Protein AF-A0A843DA47-F1 (afdb_monomer_lite)

pLDDT: mean 80.98, std 22.83, range [22.67, 97.44]

Secondary structure (DSSP, 8-state):
--SSHHHHHHHHHHHHHHHHHHHHHHHH--TTHHHHHHHIIIIIHHHT--S-----PPPPP-HHHHHHHHTHHHHHHHHHHHHHHHHHHT--HHHIIIIIHHHHHHHHHH-HHHHHHHHHHTT--HHHHHHHTTS-TTSHHHHHHHHHHHHHHHHHHHHHHHHHTT---PPPPPPP--------------PPP-PPPPPPTT--

Sequence (204 aa):
EYLDKGDLVRGYEKLSRADIYLGRVNRRQYYGFWSYAGDMMSAGVNTARMSNKYSHDRLHFPSYLSKMSRSKTARTLRKSIDLKLAIYLHTSTKRVDLDILPYVKHLVNNDPEMRMIITKELELEPEELGFLLDKKPDSKDVKAVFSAIEEELSKREIAKRSEVKVAEPVKEPEPVIEMKEEKKEELKKKPVEKKKNQASLFDF

Foldseek 3Di:
DDPDPQLVVQLVVLQVVLVVLVVVCVVVVPCVSVVVSVCSNPVSSVVSDPDPDDDPDDDDDPVVVVVCVVCVLVVVLLQLLLVLVCVVVVHDSVCCSPPPLVVLLVCCQPDLVSVLVSCVSSVDDLCSSCSSNVHDSPDPSSVVSVVVNVVVVVVVVVVVVVVVVVDDDDDDDDDDDDDDDDDDDDDDDDDDDDDDDDDDPPPD

Radius of gyration: 33.3 Å; chains: 1; bounding box: 54×62×99 Å

Structure (mmCIF, N/CA/C/O backbone):
data_AF-A0A843DA47-F1
#
_entry.id   AF-A0A843DA47-F1
#
loop_
_atom_site.group_PDB
_atom_site.id
_atom_site.type_symbol
_atom_site.label_atom_id
_atom_site.label_alt_id
_atom_site.label_comp_id
_atom_site.label_asym_id
_atom_site.label_entity_id
_atom_site.label_seq_id
_atom_site.pdbx_PDB_ins_code
_atom_site.Cartn_x
_atom_site.Cartn_y
_atom_site.Cartn_z
_atom_site.occupancy
_atom_site.B_iso_or_equiv
_atom_site.auth_seq_id
_atom_site.auth_comp_id
_atom_site.auth_asym_id
_atom_site.auth_atom_id
_atom_site.pdbx_PDB_model_num
ATOM 1 N N . GLU A 1 1 ? 11.755 13.516 -21.439 1.00 77.75 1 GLU A N 1
ATOM 2 C CA . GLU A 1 1 ? 11.386 12.142 -21.863 1.00 77.75 1 GLU A CA 1
ATOM 3 C C . GLU A 1 1 ? 11.745 11.930 -23.339 1.00 77.75 1 GLU A C 1
ATOM 5 O O . GLU A 1 1 ? 12.020 12.919 -24.011 1.00 77.75 1 GLU A O 1
ATOM 10 N N . TYR A 1 2 ? 11.803 10.699 -23.862 1.00 86.88 2 TYR A N 1
ATOM 11 C CA . TYR A 1 2 ? 11.971 10.496 -25.310 1.00 86.88 2 TYR A CA 1
ATOM 12 C C . TYR A 1 2 ? 10.657 10.776 -26.042 1.00 86.88 2 TYR A C 1
ATOM 14 O O . TYR A 1 2 ? 9.612 10.266 -25.654 1.00 86.88 2 TYR A O 1
ATOM 22 N N . LEU A 1 3 ? 10.715 11.586 -27.104 1.00 86.94 3 LEU A N 1
ATOM 23 C CA . LEU A 1 3 ? 9.528 11.945 -27.886 1.00 86.94 3 LEU A CA 1
ATOM 24 C C . LEU A 1 3 ? 9.165 10.859 -28.909 1.00 86.94 3 LEU A C 1
ATOM 26 O O . LEU A 1 3 ? 7.998 10.684 -29.254 1.00 86.94 3 LEU A O 1
ATOM 30 N N . ASP A 1 4 ? 10.172 10.143 -29.417 1.00 91.94 4 ASP A N 1
ATOM 31 C CA . ASP A 1 4 ? 9.955 9.024 -30.322 1.00 91.94 4 ASP A CA 1
ATOM 32 C C . ASP A 1 4 ? 9.598 7.747 -29.555 1.00 91.94 4 ASP A C 1
ATOM 34 O O . ASP A 1 4 ? 10.264 7.368 -28.589 1.00 91.94 4 ASP A O 1
ATOM 38 N N . LYS A 1 5 ? 8.555 7.053 -30.020 1.00 91.88 5 LYS A N 1
ATOM 39 C CA . LYS A 1 5 ? 8.068 5.832 -29.369 1.00 91.88 5 LYS A CA 1
ATOM 40 C C . LYS A 1 5 ? 9.095 4.699 -29.442 1.00 91.88 5 LYS A C 1
ATOM 42 O O . LYS A 1 5 ? 9.181 3.912 -28.504 1.00 91.88 5 LYS A O 1
ATOM 47 N N . GLY A 1 6 ? 9.881 4.616 -30.519 1.00 93.50 6 GLY A N 1
ATOM 48 C CA . GLY A 1 6 ? 10.905 3.582 -30.672 1.00 93.50 6 GLY A CA 1
ATOM 49 C C . GLY A 1 6 ? 12.046 3.744 -29.666 1.00 93.50 6 GLY A C 1
ATOM 50 O O . GLY A 1 6 ? 12.454 2.770 -29.033 1.00 93.50 6 GLY A O 1
ATOM 51 N N . ASP A 1 7 ? 12.516 4.980 -29.476 1.00 93.00 7 ASP A N 1
ATOM 52 C CA . ASP A 1 7 ? 13.525 5.320 -28.460 1.00 93.00 7 ASP A CA 1
ATOM 53 C C . ASP A 1 7 ? 13.017 5.030 -27.041 1.00 93.00 7 ASP A C 1
ATOM 55 O O . ASP A 1 7 ? 13.738 4.465 -26.218 1.00 93.00 7 ASP A O 1
ATOM 59 N N . LEU A 1 8 ? 11.752 5.361 -26.773 1.00 92.56 8 LEU A N 1
ATOM 60 C CA . LEU A 1 8 ? 11.101 5.118 -25.489 1.00 92.56 8 LEU A CA 1
ATOM 61 C C . LEU A 1 8 ? 11.038 3.618 -25.154 1.00 92.56 8 LEU A C 1
ATOM 63 O O . LEU A 1 8 ? 11.410 3.224 -24.048 1.00 92.56 8 LEU A O 1
ATOM 67 N N . VAL A 1 9 ? 10.641 2.770 -26.110 1.00 95.75 9 VAL A N 1
ATOM 68 C CA . VAL A 1 9 ? 10.603 1.308 -25.921 1.00 95.75 9 VAL A CA 1
ATOM 69 C C . VAL A 1 9 ? 11.995 0.759 -25.614 1.00 95.75 9 VAL A C 1
ATOM 71 O O . VAL A 1 9 ? 12.158 0.019 -24.645 1.00 95.75 9 VAL A O 1
ATOM 74 N N . ARG A 1 10 ? 13.014 1.162 -26.384 1.00 94.81 10 ARG A N 1
ATOM 75 C CA . ARG A 1 10 ? 14.401 0.741 -26.134 1.00 94.81 10 ARG A CA 1
ATOM 76 C C . ARG A 1 10 ? 14.890 1.192 -24.760 1.00 94.81 10 ARG A C 1
ATOM 78 O O . ARG A 1 10 ? 15.508 0.401 -24.052 1.00 94.81 10 ARG A O 1
ATOM 85 N N . GLY A 1 11 ? 14.593 2.430 -24.363 1.00 94.75 11 GLY A N 1
ATOM 86 C CA . GLY A 1 11 ? 14.964 2.965 -23.052 1.00 94.75 11 GLY A CA 1
ATOM 87 C C . GLY A 1 11 ? 14.352 2.153 -21.910 1.00 94.75 11 GLY A C 1
ATOM 88 O O . GLY A 1 11 ? 15.064 1.742 -20.991 1.00 94.75 11 GLY A O 1
ATOM 89 N N . TYR A 1 12 ? 13.055 1.840 -22.001 1.00 95.31 12 TYR A N 1
ATOM 90 C CA . TYR A 1 12 ? 12.382 0.997 -21.013 1.00 95.31 12 TYR A CA 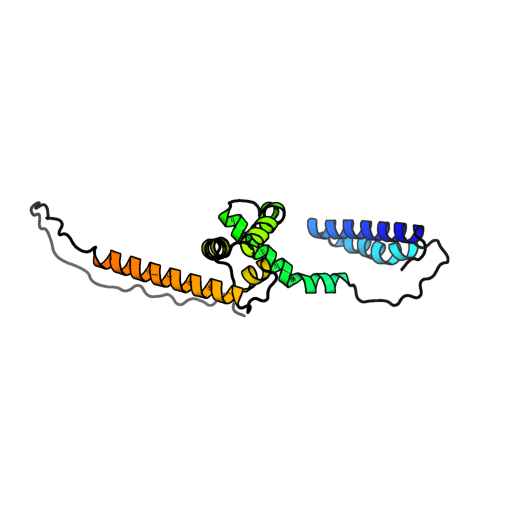1
ATOM 91 C C . TYR A 1 12 ? 12.887 -0.444 -21.003 1.00 95.31 12 TYR A C 1
ATOM 93 O O . TYR A 1 12 ? 12.969 -1.038 -19.931 1.00 95.31 12 TYR A O 1
ATOM 101 N N . GLU A 1 13 ? 13.286 -1.003 -22.145 1.00 96.12 13 GLU A N 1
ATOM 102 C CA . GLU A 1 13 ? 13.897 -2.333 -22.186 1.00 96.12 13 GLU A CA 1
ATOM 103 C C . GLU A 1 13 ? 15.218 -2.366 -21.396 1.00 96.12 13 GLU A C 1
ATOM 105 O O . GLU A 1 13 ? 15.456 -3.291 -20.614 1.00 96.12 13 GLU A O 1
ATOM 110 N N . LYS A 1 14 ? 16.068 -1.338 -21.538 1.00 96.12 14 LYS A N 1
ATOM 111 C CA . LYS A 1 14 ? 17.318 -1.233 -20.762 1.00 96.12 14 LYS A CA 1
ATOM 112 C C . LYS A 1 14 ? 17.047 -1.077 -19.266 1.00 96.12 14 LYS A C 1
ATOM 114 O O . LYS A 1 14 ? 17.664 -1.780 -18.466 1.00 96.12 14 LYS A O 1
ATOM 119 N N . LEU A 1 15 ? 16.083 -0.234 -18.893 1.00 95.44 15 LEU A N 1
ATOM 120 C CA . LEU A 1 15 ? 15.636 -0.080 -17.502 1.00 95.44 15 LEU A CA 1
ATOM 121 C C . LEU A 1 15 ? 15.062 -1.381 -16.923 1.00 95.44 15 LEU A C 1
ATOM 123 O O . LEU A 1 15 ? 15.391 -1.747 -15.798 1.00 95.44 15 LEU A O 1
ATOM 127 N N . SER A 1 16 ? 14.264 -2.119 -17.695 1.00 96.88 16 SER A N 1
ATOM 128 C CA . SER A 1 16 ? 13.711 -3.414 -17.284 1.00 96.88 16 SER A CA 1
ATOM 129 C C . SER A 1 16 ? 14.817 -4.436 -17.000 1.00 96.88 16 SER A C 1
ATOM 131 O O . SER A 1 16 ? 14.775 -5.137 -15.989 1.00 96.88 16 SER A O 1
ATOM 133 N N . ARG A 1 17 ? 15.867 -4.480 -17.833 1.00 96.31 17 ARG A N 1
ATOM 134 C CA . ARG A 1 17 ? 17.041 -5.331 -17.578 1.00 96.31 17 ARG A CA 1
ATOM 135 C C . ARG A 1 17 ? 17.785 -4.925 -16.304 1.00 96.31 17 ARG A C 1
ATOM 137 O O . ARG A 1 17 ? 18.219 -5.807 -15.563 1.00 96.31 17 ARG A O 1
ATOM 144 N N . ALA A 1 18 ? 17.907 -3.626 -16.028 1.00 97.19 18 ALA A N 1
ATOM 145 C CA . ALA A 1 18 ? 18.500 -3.143 -14.782 1.00 97.19 18 ALA A CA 1
ATOM 146 C C . ALA A 1 18 ? 17.711 -3.619 -13.549 1.00 97.19 18 ALA A C 1
ATOM 148 O O . ALA A 1 18 ? 18.314 -4.107 -12.593 1.00 97.19 18 ALA A O 1
ATOM 149 N N . ASP A 1 19 ? 16.377 -3.564 -13.597 1.00 96.56 19 ASP A N 1
ATOM 150 C CA . ASP A 1 19 ? 15.512 -4.044 -12.511 1.00 96.56 19 ASP A CA 1
ATOM 151 C C . ASP A 1 19 ? 15.681 -5.551 -12.255 1.00 96.56 19 ASP A C 1
ATOM 153 O O . ASP A 1 19 ? 15.782 -5.989 -11.110 1.00 96.56 19 ASP A O 1
ATOM 157 N N . ILE A 1 20 ? 15.844 -6.356 -13.312 1.00 96.62 20 ILE A N 1
ATOM 158 C CA . ILE A 1 20 ? 16.157 -7.788 -13.172 1.00 96.62 20 ILE A CA 1
ATOM 159 C C . ILE A 1 20 ? 17.471 -7.993 -12.401 1.00 96.62 20 ILE A C 1
ATOM 161 O O . ILE A 1 20 ? 17.543 -8.880 -11.543 1.00 96.62 20 ILE A O 1
ATOM 165 N N . TYR A 1 21 ? 18.512 -7.200 -12.677 1.00 97.12 21 TYR A N 1
ATOM 166 C CA . TYR A 1 21 ? 19.773 -7.278 -11.933 1.00 97.12 21 TYR A CA 1
ATOM 167 C C . TYR A 1 21 ? 19.597 -6.863 -10.470 1.00 97.12 21 TYR A C 1
ATOM 169 O O . TYR A 1 21 ? 20.043 -7.596 -9.588 1.00 97.12 21 TYR A O 1
ATOM 177 N N . LEU A 1 22 ? 18.882 -5.769 -10.190 1.00 96.81 22 LEU A N 1
ATOM 178 C CA . LEU A 1 22 ? 18.579 -5.337 -8.819 1.00 96.81 22 LEU A CA 1
ATOM 179 C C . LEU A 1 22 ? 17.757 -6.388 -8.053 1.00 96.81 22 LEU A C 1
ATOM 181 O O . LEU A 1 22 ? 18.064 -6.712 -6.905 1.00 96.81 22 LEU A O 1
ATOM 185 N N . GLY A 1 23 ? 16.777 -7.014 -8.705 1.00 96.94 23 GLY A N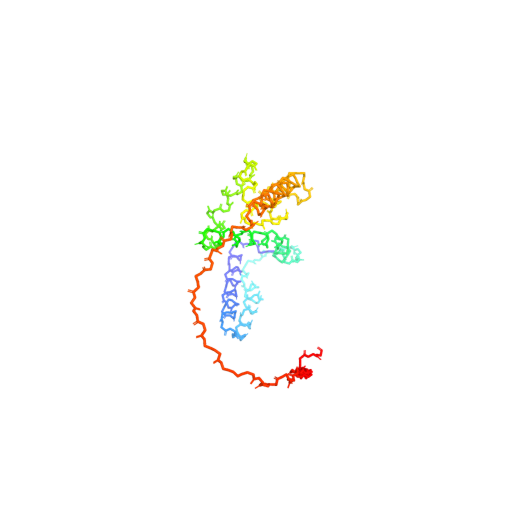 1
ATOM 186 C CA . GLY A 1 23 ? 16.012 -8.123 -8.141 1.00 96.94 23 GLY A CA 1
ATOM 187 C C . GLY A 1 23 ? 16.883 -9.342 -7.818 1.00 96.94 23 GLY A C 1
ATOM 188 O O . GLY A 1 23 ? 16.691 -9.988 -6.784 1.00 96.94 23 GLY A O 1
ATOM 189 N N . ARG A 1 24 ? 17.881 -9.651 -8.659 1.00 96.06 24 ARG A N 1
ATOM 190 C CA . ARG A 1 24 ? 18.868 -10.713 -8.383 1.00 96.06 24 ARG A CA 1
ATOM 191 C C . ARG A 1 24 ? 19.768 -10.363 -7.202 1.00 96.06 24 ARG A C 1
ATOM 193 O O . ARG A 1 24 ? 20.046 -11.261 -6.409 1.00 96.06 24 ARG A O 1
ATOM 200 N N . VAL A 1 25 ? 20.180 -9.101 -7.063 1.00 97.19 25 VAL A N 1
ATOM 201 C CA . VAL A 1 25 ? 20.960 -8.629 -5.905 1.00 97.19 25 VAL A CA 1
ATOM 202 C C . VAL A 1 25 ? 20.166 -8.849 -4.628 1.00 97.19 25 VAL A C 1
ATOM 204 O O . VAL A 1 25 ? 20.666 -9.501 -3.723 1.00 97.19 25 VAL A O 1
ATOM 207 N N . ASN A 1 26 ? 18.903 -8.423 -4.581 1.00 95.06 26 ASN A N 1
ATOM 208 C CA . ASN A 1 26 ? 18.079 -8.588 -3.381 1.00 95.06 26 ASN A CA 1
ATOM 209 C C . ASN A 1 26 ? 17.891 -10.063 -2.989 1.00 95.06 26 ASN A C 1
ATOM 211 O O . ASN A 1 26 ? 17.887 -10.392 -1.805 1.00 95.06 26 ASN A O 1
ATOM 215 N N . ARG A 1 27 ? 17.765 -10.969 -3.968 1.00 96.06 27 ARG A N 1
ATOM 216 C CA . ARG A 1 27 ? 17.595 -12.410 -3.706 1.00 96.06 27 ARG A CA 1
ATOM 217 C C . ARG A 1 27 ? 18.888 -13.119 -3.303 1.00 96.06 27 ARG A C 1
ATOM 219 O O . ARG A 1 27 ? 18.839 -14.013 -2.470 1.00 96.06 27 ARG A O 1
ATOM 226 N N . ARG A 1 28 ? 20.019 -12.785 -3.936 1.00 95.44 28 ARG A N 1
ATOM 227 C CA . ARG A 1 28 ? 21.300 -13.507 -3.777 1.00 95.44 28 ARG A CA 1
ATOM 228 C C . ARG A 1 28 ? 22.318 -12.782 -2.902 1.00 95.44 28 ARG A C 1
ATOM 230 O O . ARG A 1 28 ? 23.358 -13.356 -2.614 1.00 95.44 28 ARG A O 1
ATOM 237 N N . GLN A 1 29 ? 22.058 -11.525 -2.551 1.00 95.31 29 GLN A N 1
ATOM 238 C CA . GLN A 1 29 ? 22.975 -10.637 -1.828 1.00 95.31 29 GLN A CA 1
ATOM 239 C C . GLN A 1 29 ? 24.342 -10.464 -2.521 1.00 95.31 29 GLN A C 1
ATOM 241 O O . GLN A 1 29 ? 25.335 -10.108 -1.896 1.00 95.31 29 GLN A O 1
ATOM 246 N N . TYR A 1 30 ? 24.406 -10.698 -3.836 1.00 96.25 30 TYR A N 1
ATOM 247 C CA . TYR A 1 30 ? 25.613 -10.484 -4.631 1.00 96.25 30 TYR A CA 1
ATOM 248 C C . TYR A 1 30 ? 25.598 -9.081 -5.240 1.00 96.25 30 TYR A C 1
ATOM 250 O O . TYR A 1 30 ? 24.993 -8.845 -6.288 1.00 96.25 30 TYR A O 1
ATOM 258 N N . TYR A 1 31 ? 26.278 -8.150 -4.574 1.00 95.88 31 TYR A N 1
ATOM 259 C CA . TYR A 1 31 ? 26.309 -6.731 -4.937 1.00 95.88 31 TYR A CA 1
ATOM 260 C C . TYR A 1 31 ? 27.143 -6.419 -6.189 1.00 95.88 31 TYR A C 1
ATOM 262 O O . TYR A 1 31 ? 27.032 -5.326 -6.732 1.00 95.88 31 TYR A O 1
ATOM 270 N N . GLY A 1 32 ? 27.903 -7.383 -6.726 1.00 96.12 32 GLY A N 1
ATOM 271 C CA . GLY A 1 32 ? 28.622 -7.213 -7.995 1.00 96.12 32 GLY A CA 1
ATOM 272 C C . GLY A 1 32 ? 27.699 -6.925 -9.186 1.00 96.12 32 GLY A C 1
ATOM 273 O O . GLY A 1 32 ? 28.115 -6.294 -10.148 1.00 96.12 32 GLY A O 1
ATOM 274 N N . PHE A 1 33 ? 26.417 -7.301 -9.112 1.00 96.25 33 PHE A N 1
ATOM 275 C CA . PHE A 1 33 ? 25.435 -6.942 -10.141 1.00 96.25 33 PHE A CA 1
ATOM 276 C C . PHE A 1 33 ? 25.043 -5.454 -10.151 1.00 96.25 33 PHE A C 1
ATOM 278 O O . PHE A 1 33 ? 24.387 -5.018 -11.098 1.00 96.25 33 PHE A O 1
ATOM 285 N N . TRP A 1 34 ? 25.443 -4.659 -9.150 1.00 96.31 34 TRP A N 1
ATOM 286 C CA . TRP A 1 34 ? 25.196 -3.214 -9.148 1.00 96.31 34 TRP A CA 1
ATOM 287 C C . TRP A 1 34 ? 25.928 -2.478 -10.262 1.00 96.31 34 TRP A C 1
ATOM 289 O O . TRP A 1 34 ? 25.356 -1.530 -10.791 1.00 96.31 34 TRP A O 1
ATOM 299 N N . SER A 1 35 ? 27.127 -2.918 -10.662 1.00 96.12 35 SER A N 1
ATOM 300 C CA . SER A 1 35 ? 27.836 -2.307 -11.795 1.00 96.12 35 SER A CA 1
ATOM 301 C C . SER A 1 35 ? 27.008 -2.432 -13.075 1.00 96.12 35 SER A C 1
ATOM 303 O O . SER A 1 35 ? 26.642 -1.430 -13.678 1.00 96.12 35 SER A O 1
ATOM 305 N N . TYR A 1 36 ? 26.570 -3.649 -13.401 1.00 95.50 36 TYR A N 1
ATOM 306 C CA . TYR A 1 36 ? 25.721 -3.922 -14.564 1.00 95.50 36 TYR A CA 1
ATOM 307 C C . TYR A 1 36 ? 24.382 -3.175 -14.516 1.00 95.50 36 TYR A C 1
ATOM 309 O O . TYR A 1 36 ? 23.901 -2.688 -15.540 1.00 95.50 36 TYR A O 1
ATOM 317 N N . ALA A 1 37 ? 23.758 -3.084 -13.337 1.00 96.88 37 ALA A N 1
ATOM 318 C CA . ALA A 1 37 ? 22.519 -2.332 -13.170 1.00 96.88 37 ALA A CA 1
ATOM 319 C C . ALA A 1 37 ? 22.747 -0.825 -13.383 1.00 96.88 37 ALA A C 1
ATOM 321 O O . ALA A 1 37 ? 21.978 -0.189 -14.103 1.00 96.88 37 ALA A O 1
ATOM 322 N N . GLY A 1 38 ? 23.814 -0.268 -12.803 1.00 96.31 38 GLY A N 1
ATOM 323 C CA . GLY A 1 38 ? 24.218 1.130 -12.961 1.00 96.31 38 GLY A CA 1
ATOM 324 C C . GLY A 1 38 ? 24.508 1.500 -14.414 1.00 96.31 38 GLY A C 1
ATOM 325 O O . GLY A 1 38 ? 23.993 2.512 -14.902 1.00 96.31 38 GLY A O 1
ATOM 326 N N . ASP A 1 39 ? 25.242 0.642 -15.125 1.00 96.06 39 ASP A N 1
ATOM 327 C CA . ASP A 1 39 ? 25.561 0.810 -16.545 1.00 96.06 39 ASP A CA 1
ATOM 328 C C . ASP A 1 39 ? 24.291 0.842 -17.400 1.00 96.06 39 ASP A C 1
ATOM 330 O O . ASP A 1 39 ? 24.124 1.720 -18.251 1.00 96.06 39 ASP A O 1
ATOM 334 N N . MET A 1 40 ? 23.350 -0.072 -17.144 1.00 96.00 40 MET A N 1
ATOM 335 C CA . MET A 1 40 ? 22.076 -0.130 -17.868 1.00 96.00 40 MET A CA 1
ATOM 336 C C . MET A 1 40 ? 21.168 1.069 -17.560 1.00 96.00 40 MET A C 1
ATOM 338 O O . MET A 1 40 ? 20.529 1.588 -18.475 1.00 96.00 40 MET A O 1
ATOM 342 N N . MET A 1 41 ? 21.128 1.537 -16.307 1.00 94.81 41 MET A N 1
ATOM 343 C CA . MET A 1 41 ? 20.348 2.719 -15.907 1.00 94.81 41 MET A CA 1
ATOM 344 C C . MET A 1 41 ? 20.906 4.020 -16.493 1.00 94.81 41 MET A C 1
ATOM 346 O O . MET A 1 41 ? 20.131 4.912 -16.830 1.00 94.81 41 MET A O 1
ATOM 350 N N . SER A 1 42 ? 22.230 4.125 -16.630 1.00 93.62 42 SER A N 1
ATOM 351 C CA . SER A 1 42 ? 22.899 5.362 -17.047 1.00 93.62 42 SER A CA 1
ATOM 352 C C . SER A 1 42 ? 23.204 5.354 -18.547 1.00 93.62 42 SER A C 1
ATOM 354 O O . SER A 1 42 ? 22.547 6.033 -19.338 1.00 93.62 42 SER A O 1
ATOM 356 N N . ALA A 1 43 ? 24.183 4.551 -18.970 1.00 93.81 43 ALA A N 1
ATOM 357 C CA . ALA A 1 43 ? 24.609 4.473 -20.364 1.00 93.81 43 ALA A CA 1
ATOM 358 C C . ALA A 1 43 ? 23.579 3.738 -21.236 1.00 93.81 43 ALA A C 1
ATOM 360 O O . ALA A 1 43 ? 23.348 4.120 -22.384 1.00 93.81 43 ALA A O 1
ATOM 361 N N . GLY A 1 44 ? 22.915 2.715 -20.692 1.00 93.38 44 GLY A N 1
ATOM 362 C CA . GLY A 1 44 ? 21.897 1.949 -21.411 1.00 93.38 44 GLY A CA 1
ATOM 363 C C . GLY A 1 44 ? 20.723 2.814 -21.869 1.00 93.38 44 GLY A C 1
ATOM 364 O O . GLY A 1 44 ? 20.355 2.772 -23.040 1.00 93.38 44 GLY A O 1
ATOM 365 N N . VAL A 1 45 ? 20.173 3.652 -20.987 1.00 92.44 45 VAL A N 1
ATOM 366 C CA . VAL A 1 45 ? 19.080 4.563 -21.360 1.00 92.44 45 VAL A CA 1
ATOM 367 C C . VAL A 1 45 ? 19.565 5.599 -22.371 1.00 92.44 45 VAL A C 1
ATOM 369 O O . VAL A 1 45 ? 18.930 5.769 -23.404 1.00 92.44 45 VAL A O 1
ATOM 372 N N . ASN A 1 46 ? 20.731 6.213 -22.148 1.00 91.25 46 ASN A N 1
ATOM 373 C CA . ASN A 1 46 ? 21.269 7.230 -23.057 1.00 91.25 46 ASN A CA 1
ATOM 374 C C . ASN A 1 46 ? 21.514 6.704 -24.481 1.00 91.25 46 ASN A C 1
ATOM 376 O O . ASN A 1 46 ? 21.236 7.406 -25.453 1.00 91.25 46 ASN A O 1
ATOM 380 N N . THR A 1 47 ? 21.997 5.465 -24.608 1.00 92.75 47 THR A N 1
ATOM 381 C CA . THR A 1 47 ? 22.259 4.811 -25.904 1.00 92.75 47 THR A CA 1
ATOM 382 C C . THR A 1 47 ? 20.996 4.322 -26.614 1.00 92.75 47 THR A C 1
ATOM 384 O O . THR A 1 47 ? 21.052 3.999 -27.797 1.00 92.75 47 THR A O 1
ATOM 387 N N . ALA A 1 48 ? 19.842 4.289 -25.940 1.00 91.44 48 ALA A N 1
ATOM 388 C CA . ALA A 1 48 ? 18.576 3.896 -26.556 1.00 91.44 48 ALA A CA 1
ATOM 389 C C . ALA A 1 48 ? 18.070 4.906 -27.600 1.00 91.44 48 ALA A C 1
ATOM 391 O O . ALA A 1 48 ? 17.246 4.548 -28.450 1.00 91.44 48 ALA A O 1
ATOM 392 N N . ARG A 1 49 ? 18.565 6.149 -27.537 1.00 88.44 49 ARG A N 1
ATOM 393 C CA . ARG A 1 49 ? 18.207 7.223 -28.460 1.00 88.44 49 ARG A CA 1
ATOM 394 C C . ARG A 1 49 ? 18.854 7.010 -29.826 1.00 88.44 49 ARG A C 1
ATOM 396 O O . ARG A 1 49 ? 20.070 7.092 -29.964 1.00 88.44 49 ARG A O 1
ATOM 403 N N . MET A 1 50 ? 18.019 6.833 -30.839 1.00 89.19 50 MET A N 1
ATOM 404 C CA . MET A 1 50 ? 18.403 6.785 -32.250 1.00 89.19 50 MET A CA 1
ATOM 405 C C . MET A 1 50 ? 17.826 7.969 -33.034 1.00 89.19 50 MET A C 1
ATOM 407 O O . MET A 1 50 ? 18.327 8.285 -34.110 1.00 89.19 50 MET A O 1
ATOM 411 N N . SER A 1 51 ? 16.786 8.639 -32.521 1.00 87.31 51 SER A N 1
ATOM 412 C CA . SER A 1 51 ? 16.195 9.807 -33.178 1.00 87.31 51 SER A CA 1
ATOM 413 C C . SER A 1 51 ? 16.873 11.126 -32.779 1.00 87.31 51 SER A C 1
ATOM 415 O O . SER A 1 51 ? 17.380 11.287 -31.668 1.00 87.31 51 SER A O 1
ATOM 417 N N . ASN A 1 52 ? 16.813 12.119 -33.672 1.00 84.19 52 ASN A N 1
ATOM 418 C CA . ASN A 1 52 ? 17.295 13.487 -33.424 1.00 84.19 52 ASN A CA 1
ATOM 419 C C . ASN A 1 52 ? 16.271 14.376 -32.686 1.00 84.19 52 ASN A C 1
ATOM 421 O O . ASN A 1 52 ? 16.409 15.598 -32.676 1.00 84.19 52 ASN A O 1
ATOM 425 N N . LYS A 1 53 ? 15.211 13.801 -32.101 1.00 83.50 53 LYS A N 1
ATOM 426 C CA . LYS A 1 53 ? 14.165 14.568 -31.408 1.00 83.50 53 LYS A CA 1
ATOM 427 C C . LYS A 1 53 ? 14.549 14.783 -29.944 1.00 83.50 53 LYS A C 1
ATOM 429 O O . LYS A 1 53 ? 14.808 13.825 -29.218 1.00 83.50 53 LYS A O 1
ATOM 434 N N . TYR A 1 54 ? 14.522 16.037 -29.497 1.00 79.44 54 TYR A N 1
ATOM 435 C CA . TYR A 1 54 ? 14.873 16.422 -28.129 1.00 79.44 54 TYR A CA 1
ATOM 436 C C . TYR A 1 54 ? 13.651 16.939 -27.370 1.00 79.44 54 TYR A C 1
ATOM 438 O O . TYR A 1 54 ? 12.941 17.829 -27.835 1.00 79.44 54 TYR A O 1
ATOM 446 N N . SER A 1 55 ? 13.429 16.392 -26.177 1.00 80.75 55 SER A N 1
ATOM 447 C CA . SER A 1 55 ? 12.481 16.941 -25.208 1.00 80.75 55 SER A CA 1
ATOM 448 C C . SER A 1 55 ? 13.227 17.892 -24.282 1.00 80.75 55 SER A C 1
ATOM 450 O O . SER A 1 55 ? 14.208 17.495 -23.659 1.00 80.75 55 SER A O 1
ATOM 452 N N . HIS A 1 56 ? 12.724 19.114 -24.139 1.00 82.44 56 HIS A N 1
ATOM 453 C CA . HIS A 1 56 ? 13.288 20.146 -23.258 1.00 82.44 56 HIS A CA 1
ATOM 454 C C . HIS A 1 56 ? 12.633 20.129 -21.871 1.00 82.44 56 HIS A C 1
ATOM 456 O O . HIS A 1 56 ? 12.413 21.172 -21.260 1.00 82.44 56 HIS A O 1
ATOM 462 N N . ASP A 1 57 ? 12.253 18.940 -21.404 1.00 85.94 57 ASP A N 1
ATOM 463 C CA . ASP A 1 57 ? 11.565 18.821 -20.125 1.00 85.94 57 ASP A CA 1
ATOM 464 C C . ASP A 1 57 ? 12.560 18.928 -18.967 1.00 85.94 57 ASP A C 1
ATOM 466 O O . ASP A 1 57 ? 13.726 18.539 -19.089 1.00 85.94 57 ASP A O 1
ATOM 470 N N . ARG A 1 58 ? 12.108 19.479 -17.842 1.00 88.25 58 ARG A N 1
ATOM 471 C CA . ARG A 1 58 ? 12.958 19.679 -16.668 1.00 88.25 58 ARG A CA 1
ATOM 472 C C . ARG A 1 58 ? 13.134 18.366 -15.911 1.00 88.25 58 ARG A C 1
ATOM 474 O O . ARG A 1 58 ? 12.256 17.509 -15.884 1.00 88.25 58 ARG A O 1
ATOM 481 N N . LEU A 1 59 ? 14.281 18.216 -15.250 1.00 88.69 59 LEU A N 1
ATOM 482 C CA . LEU A 1 59 ? 14.493 17.095 -14.341 1.00 88.69 59 LEU A CA 1
ATOM 483 C C . LEU A 1 59 ? 13.618 17.282 -13.098 1.00 88.69 59 LEU A C 1
ATOM 485 O O . LEU A 1 59 ? 13.772 18.247 -12.349 1.00 88.69 59 LEU A O 1
ATOM 489 N N . HIS A 1 60 ? 12.700 16.344 -12.890 1.00 90.12 60 HIS A N 1
ATOM 490 C CA . HIS A 1 60 ? 11.835 16.294 -11.720 1.00 90.12 60 HIS A CA 1
ATOM 491 C C . HIS A 1 60 ? 12.335 15.259 -10.717 1.00 90.12 60 HIS A C 1
ATOM 493 O O . HIS A 1 60 ? 12.892 14.223 -11.084 1.00 90.12 60 HIS A O 1
ATOM 499 N N . PHE A 1 61 ? 12.082 15.514 -9.433 1.00 91.69 61 PHE A N 1
ATOM 500 C CA . PHE 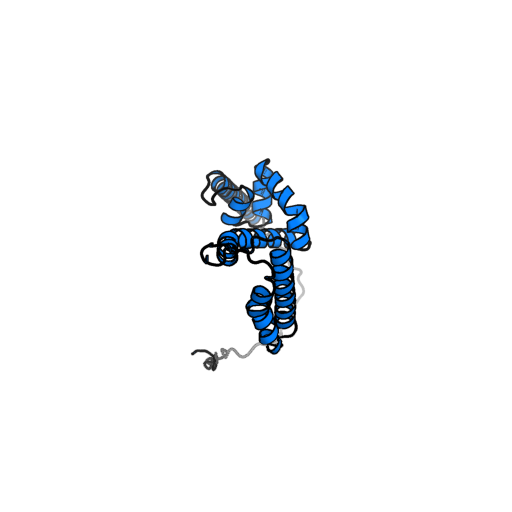A 1 61 ? 12.296 14.506 -8.402 1.00 91.69 61 PHE A CA 1
ATOM 501 C C . PHE A 1 61 ? 11.445 13.253 -8.702 1.00 91.69 61 PHE A C 1
ATOM 503 O O . PHE A 1 61 ? 10.286 13.395 -9.112 1.00 91.69 61 PHE A O 1
ATOM 510 N N . PRO A 1 62 ? 11.961 12.028 -8.486 1.00 91.69 62 PRO A N 1
ATOM 511 C CA . PRO A 1 62 ? 11.223 10.807 -8.781 1.00 91.69 62 PRO A CA 1
ATOM 512 C C . PRO A 1 62 ? 9.865 10.752 -8.071 1.00 91.69 62 PRO A C 1
ATOM 514 O O . PRO A 1 62 ? 9.767 10.645 -6.846 1.00 91.69 62 PRO A O 1
ATOM 517 N N . SER A 1 63 ? 8.786 10.760 -8.856 1.00 92.94 63 SER A N 1
ATOM 518 C CA . SER A 1 63 ? 7.421 10.759 -8.312 1.00 92.94 63 SER A CA 1
ATOM 519 C C . SER A 1 63 ? 7.081 9.483 -7.534 1.00 92.94 63 SER A C 1
ATOM 521 O O . SER A 1 63 ? 6.195 9.501 -6.679 1.00 92.94 63 SER A O 1
ATOM 523 N N . TYR A 1 64 ? 7.794 8.382 -7.795 1.00 93.25 64 TYR A N 1
ATOM 524 C CA . TYR A 1 64 ? 7.593 7.097 -7.131 1.00 93.25 64 TYR A CA 1
ATOM 525 C C . TYR A 1 64 ? 7.804 7.173 -5.614 1.00 93.25 64 TYR A C 1
ATOM 527 O O . TYR A 1 64 ? 6.942 6.709 -4.869 1.00 93.25 64 TYR A O 1
ATOM 535 N N . LEU A 1 65 ? 8.881 7.814 -5.138 1.00 93.69 65 LEU A N 1
ATOM 536 C CA . LEU A 1 65 ? 9.136 7.944 -3.696 1.00 93.69 65 LEU A CA 1
ATOM 537 C C . LEU A 1 65 ? 8.026 8.746 -3.012 1.00 93.69 65 LEU A C 1
ATOM 539 O O . LEU A 1 65 ? 7.496 8.332 -1.980 1.00 93.69 65 LEU A O 1
ATOM 543 N N . SER A 1 66 ? 7.610 9.848 -3.635 1.00 93.69 66 SER A N 1
ATOM 544 C CA . SER A 1 66 ? 6.507 10.673 -3.142 1.00 93.69 66 SER A CA 1
ATOM 545 C C . SER A 1 66 ? 5.190 9.891 -3.088 1.00 93.69 66 SER A C 1
ATOM 547 O O . SER A 1 66 ? 4.472 9.964 -2.093 1.00 93.69 66 SER A O 1
ATOM 549 N N . LYS A 1 67 ? 4.878 9.089 -4.116 1.00 95.06 67 LYS A N 1
ATOM 550 C CA . LYS A 1 67 ? 3.690 8.214 -4.145 1.00 95.06 67 LYS A CA 1
ATOM 551 C C . LYS A 1 67 ? 3.753 7.113 -3.076 1.00 95.06 67 LYS A C 1
ATOM 553 O O . LYS A 1 67 ? 2.757 6.851 -2.398 1.00 95.06 67 LYS A O 1
ATOM 558 N N . MET A 1 68 ? 4.916 6.492 -2.886 1.00 95.06 68 MET A N 1
ATOM 559 C CA . MET A 1 68 ? 5.127 5.437 -1.888 1.00 95.06 68 MET A CA 1
ATOM 560 C C . MET A 1 68 ? 4.984 5.968 -0.456 1.00 95.06 68 MET A C 1
ATOM 562 O O . MET A 1 68 ? 4.400 5.294 0.394 1.00 95.06 68 MET A O 1
ATOM 566 N N . SER A 1 69 ? 5.475 7.187 -0.213 1.00 94.81 69 SER A N 1
ATOM 567 C CA . SER A 1 69 ? 5.333 7.894 1.062 1.00 94.81 69 SER A CA 1
ATOM 568 C C . SER A 1 69 ? 3.871 8.239 1.354 1.00 94.81 69 SER A C 1
ATOM 570 O O . SER A 1 69 ? 3.341 7.839 2.387 1.00 94.81 69 SER A O 1
ATOM 572 N N . ARG A 1 70 ? 3.170 8.870 0.399 1.00 94.44 70 ARG A N 1
ATOM 573 C CA . ARG A 1 70 ? 1.747 9.239 0.543 1.00 94.44 70 ARG A CA 1
ATOM 574 C C . ARG A 1 70 ? 0.838 8.041 0.814 1.00 94.44 70 ARG A C 1
ATOM 576 O O . ARG A 1 70 ? -0.103 8.149 1.585 1.00 94.44 70 ARG A O 1
ATOM 583 N N . SER A 1 71 ? 1.121 6.899 0.191 1.00 95.50 71 SER A N 1
ATOM 584 C CA . SER A 1 71 ? 0.345 5.665 0.376 1.00 95.50 71 SER A CA 1
ATOM 585 C C . SER A 1 71 ? 0.788 4.825 1.577 1.00 95.50 71 SER A C 1
ATOM 587 O O . SER A 1 71 ? 0.221 3.758 1.800 1.00 95.50 71 SER A O 1
ATOM 589 N N . LYS A 1 72 ? 1.821 5.234 2.331 1.00 95.75 72 LYS A N 1
ATOM 590 C CA . LYS A 1 72 ? 2.367 4.435 3.439 1.00 95.75 72 LYS A CA 1
ATOM 591 C C . LYS A 1 72 ? 1.305 4.162 4.504 1.00 95.75 72 LYS A C 1
ATOM 593 O O . LYS A 1 72 ? 1.118 3.003 4.844 1.00 95.75 72 LYS A O 1
ATOM 598 N N . THR A 1 73 ? 0.590 5.194 4.947 1.00 94.12 73 THR A N 1
ATOM 599 C CA . THR A 1 73 ? -0.449 5.108 5.990 1.00 94.12 73 THR A CA 1
ATOM 600 C C . THR A 1 73 ? -1.626 4.229 5.566 1.00 94.12 73 THR A C 1
ATOM 602 O O . THR A 1 73 ? -2.010 3.307 6.276 1.00 94.12 73 THR A O 1
ATOM 605 N N . ALA A 1 74 ? -2.151 4.435 4.357 1.00 93.88 74 ALA A N 1
ATOM 606 C CA . ALA A 1 74 ? -3.237 3.612 3.828 1.00 93.88 74 ALA A CA 1
ATOM 607 C C . ALA A 1 74 ? -2.829 2.134 3.696 1.00 93.88 74 ALA A C 1
ATOM 609 O O . ALA A 1 74 ? -3.611 1.241 4.003 1.00 93.88 74 ALA A O 1
ATOM 610 N N . ARG A 1 75 ? -1.586 1.855 3.276 1.00 94.75 75 ARG A N 1
ATOM 611 C CA . ARG A 1 75 ? -1.074 0.479 3.181 1.00 94.75 75 ARG A CA 1
ATOM 612 C C . ARG A 1 75 ? -0.829 -0.157 4.546 1.00 94.75 75 ARG A C 1
ATOM 614 O O . ARG A 1 75 ? -0.963 -1.370 4.643 1.00 94.75 75 ARG A O 1
ATOM 621 N N . THR A 1 76 ? -0.434 0.606 5.566 1.00 95.88 76 THR A N 1
ATOM 622 C CA . THR A 1 76 ? -0.256 0.065 6.922 1.00 95.88 76 THR A CA 1
ATOM 623 C C . THR A 1 76 ? -1.596 -0.281 7.556 1.00 95.88 76 THR A C 1
ATOM 625 O O . THR A 1 76 ? -1.726 -1.402 8.030 1.00 95.88 76 THR A O 1
ATOM 628 N N . LEU A 1 77 ? -2.593 0.608 7.462 1.00 95.44 77 LEU A N 1
ATOM 629 C CA . LEU A 1 77 ? -3.954 0.356 7.961 1.00 95.44 77 LEU A CA 1
ATOM 630 C C . LEU A 1 77 ? -4.624 -0.815 7.238 1.00 95.44 77 LEU A C 1
ATOM 632 O O . LEU A 1 77 ? -5.220 -1.690 7.851 1.00 95.44 77 LEU A O 1
ATOM 636 N N . ARG A 1 78 ? -4.479 -0.884 5.911 1.00 95.31 78 ARG A N 1
ATOM 637 C CA . ARG A 1 78 ? -5.004 -2.012 5.137 1.00 95.31 78 ARG A CA 1
ATOM 638 C C . ARG A 1 78 ? -4.388 -3.338 5.585 1.00 95.31 78 ARG A C 1
ATOM 640 O O . ARG A 1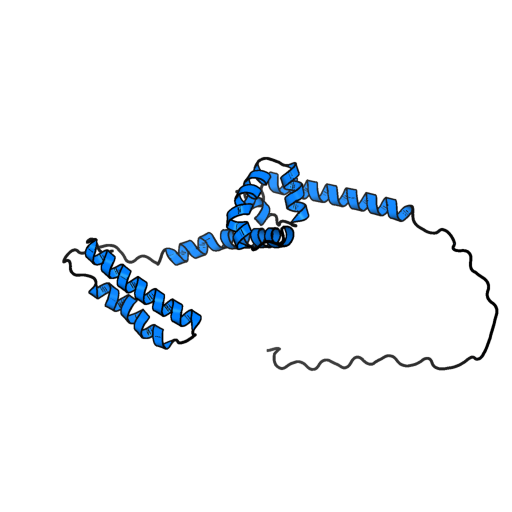 78 ? -5.110 -4.284 5.861 1.00 95.31 78 ARG A O 1
ATOM 647 N N . LYS A 1 79 ? -3.061 -3.377 5.751 1.00 95.94 79 LYS A N 1
ATOM 648 C CA . LYS A 1 79 ? -2.355 -4.575 6.226 1.00 95.94 79 LYS A CA 1
ATOM 649 C C . LYS A 1 79 ? -2.743 -4.990 7.645 1.00 95.94 79 LYS A C 1
ATOM 651 O O . LYS A 1 79 ? -2.739 -6.188 7.912 1.00 95.94 79 LYS A O 1
ATOM 656 N N . SER A 1 80 ? -3.010 -4.046 8.550 1.00 96.81 80 SER A N 1
ATOM 657 C CA . SER A 1 80 ? -3.411 -4.376 9.922 1.00 96.81 80 SER A CA 1
ATOM 658 C C . SER A 1 80 ? -4.814 -4.986 9.954 1.00 96.81 80 SER A C 1
ATOM 660 O O . SER A 1 80 ? -4.995 -6.047 10.551 1.00 96.81 80 SER A O 1
ATOM 662 N N . ILE A 1 81 ? -5.757 -4.419 9.195 1.00 96.19 81 ILE A N 1
ATOM 663 C CA . ILE A 1 81 ? -7.103 -4.979 9.006 1.00 96.19 81 ILE A CA 1
ATOM 664 C C . ILE A 1 81 ? -7.034 -6.370 8.369 1.00 96.19 81 ILE A C 1
ATOM 666 O O . ILE A 1 81 ? -7.643 -7.312 8.878 1.00 96.19 81 ILE A O 1
ATOM 670 N N . ASP A 1 82 ? -6.264 -6.520 7.286 1.00 96.50 82 ASP A N 1
ATOM 671 C CA . ASP A 1 82 ? -6.114 -7.802 6.591 1.00 96.50 82 ASP A CA 1
ATOM 672 C C . ASP A 1 82 ? -5.556 -8.882 7.521 1.00 96.50 82 ASP A C 1
ATOM 674 O O . ASP A 1 82 ? -5.958 -10.040 7.430 1.00 96.50 82 ASP A O 1
ATOM 678 N N . LEU A 1 83 ? -4.641 -8.518 8.426 1.00 96.81 83 LEU A N 1
ATOM 679 C CA . LEU A 1 83 ? -4.078 -9.433 9.414 1.00 96.81 83 LEU A CA 1
ATOM 680 C C . LEU A 1 83 ? -5.123 -9.868 10.448 1.00 96.81 83 LEU A C 1
ATOM 682 O O . LEU A 1 83 ? -5.244 -11.065 10.703 1.00 96.81 83 LEU A O 1
ATOM 686 N N . LYS A 1 84 ? -5.895 -8.929 11.010 1.00 96.56 84 LYS A N 1
ATOM 687 C CA . LYS A 1 84 ? -6.960 -9.230 11.984 1.00 96.56 84 LYS A CA 1
ATOM 688 C C . LYS A 1 84 ? -8.019 -10.152 11.376 1.00 96.56 84 LYS A C 1
ATOM 690 O O . LYS A 1 84 ? -8.351 -11.190 11.946 1.00 96.56 84 LYS A O 1
ATOM 695 N N . LEU A 1 85 ? -8.471 -9.832 10.164 1.00 96.12 85 LEU A N 1
ATOM 696 C CA . LEU A 1 85 ? -9.419 -10.655 9.409 1.00 96.12 85 LEU A CA 1
ATOM 697 C C . LEU A 1 85 ? -8.842 -12.026 9.039 1.00 96.12 85 LEU A C 1
ATOM 699 O O . LEU A 1 85 ? -9.545 -13.029 9.123 1.00 96.12 85 LEU A O 1
ATOM 703 N N . ALA A 1 86 ? -7.569 -12.092 8.645 1.00 96.81 86 ALA A N 1
ATOM 704 C CA . ALA A 1 86 ? -6.901 -13.350 8.321 1.00 96.81 86 ALA A CA 1
ATOM 705 C C . ALA A 1 86 ? -6.845 -14.297 9.525 1.00 96.81 86 ALA A C 1
ATOM 707 O O . ALA A 1 86 ? -7.080 -15.495 9.360 1.00 96.81 86 ALA A O 1
ATOM 708 N N . ILE A 1 87 ? -6.570 -13.762 10.720 1.00 95.94 87 ILE A N 1
ATOM 709 C CA . ILE A 1 87 ? -6.553 -14.529 11.971 1.00 95.94 87 ILE A CA 1
ATOM 710 C C . ILE A 1 87 ? -7.960 -15.033 12.299 1.00 95.94 87 ILE A C 1
ATOM 712 O O . ILE A 1 87 ? -8.121 -16.227 12.537 1.00 95.94 87 ILE A O 1
ATOM 716 N N . TYR A 1 88 ? -8.966 -14.156 12.244 1.00 95.12 88 TYR A N 1
ATOM 717 C CA . TYR A 1 88 ? -10.355 -14.504 12.560 1.00 95.12 88 TYR A CA 1
ATOM 718 C C . TYR A 1 88 ? -10.944 -15.548 11.597 1.00 95.12 88 TYR A C 1
ATOM 720 O O . TYR A 1 88 ? -11.635 -16.473 12.009 1.00 95.12 88 TYR A O 1
ATOM 728 N N . LEU A 1 89 ? -10.647 -15.422 10.301 1.00 94.50 89 LEU A N 1
ATOM 729 C CA . LEU A 1 89 ? -11.180 -16.300 9.256 1.00 94.50 89 LEU A CA 1
ATOM 730 C C . LEU A 1 89 ? -10.279 -17.506 8.954 1.00 94.50 89 LEU A C 1
ATOM 732 O O . LEU A 1 89 ? -10.626 -18.311 8.094 1.00 94.50 89 LEU A O 1
ATOM 736 N N . HIS A 1 90 ? -9.114 -17.617 9.599 1.00 95.75 90 HIS A N 1
ATOM 737 C CA . HIS A 1 90 ? -8.089 -18.628 9.309 1.00 95.75 90 HIS A CA 1
ATOM 738 C C . HIS A 1 90 ? -7.704 -18.711 7.821 1.00 95.75 90 HIS A C 1
ATOM 740 O O . HIS A 1 90 ? -7.564 -19.789 7.241 1.00 95.75 90 HIS A O 1
ATOM 746 N N . THR A 1 91 ? -7.519 -17.555 7.181 1.00 95.88 91 THR A N 1
ATOM 747 C CA . THR A 1 91 ? -7.143 -17.461 5.761 1.00 95.88 91 THR A CA 1
ATOM 748 C C . THR A 1 91 ? -5.864 -16.655 5.565 1.00 95.88 91 THR A C 1
ATOM 750 O O . THR A 1 91 ? -5.375 -15.985 6.467 1.00 95.88 91 THR A O 1
ATOM 753 N N . SER A 1 92 ? -5.273 -16.726 4.369 1.00 96.81 92 SER A N 1
ATOM 754 C CA . SER A 1 92 ? -4.101 -15.900 4.055 1.00 96.81 92 SER A CA 1
ATOM 755 C C . SER A 1 92 ? -4.482 -14.421 3.925 1.00 96.81 92 SER A C 1
ATOM 757 O O . SER A 1 92 ? -5.498 -14.095 3.313 1.00 96.81 92 SER A O 1
ATOM 759 N N . THR A 1 93 ? -3.613 -13.521 4.390 1.00 96.25 93 THR A N 1
ATOM 760 C CA . THR A 1 93 ? -3.795 -12.061 4.256 1.00 96.25 93 THR A CA 1
ATOM 761 C C . THR A 1 93 ? -4.029 -11.630 2.810 1.00 96.25 93 THR A C 1
ATOM 763 O O . THR A 1 93 ? -4.854 -10.769 2.540 1.00 96.25 93 THR A O 1
ATOM 766 N N . LYS A 1 94 ? -3.368 -12.288 1.850 1.00 95.94 94 LYS A N 1
ATOM 767 C CA . LYS A 1 94 ? -3.562 -12.025 0.420 1.00 95.94 94 LYS A CA 1
ATOM 768 C C . LYS A 1 94 ? -4.972 -12.383 -0.067 1.00 95.94 94 LYS A C 1
ATOM 770 O O . LYS A 1 94 ? -5.507 -11.681 -0.917 1.00 95.94 94 LYS A O 1
ATOM 775 N N . ARG A 1 95 ? -5.561 -13.474 0.438 1.00 96.38 95 ARG A N 1
ATOM 776 C CA . ARG A 1 95 ? -6.950 -13.853 0.125 1.00 96.38 95 ARG A CA 1
ATOM 777 C C . ARG A 1 95 ? -7.919 -12.835 0.721 1.00 96.38 95 ARG A C 1
ATOM 779 O O . ARG A 1 95 ? -8.859 -12.437 0.045 1.00 96.38 95 ARG A O 1
ATOM 786 N N . VAL A 1 96 ? -7.659 -12.393 1.951 1.00 97.44 96 VAL A N 1
ATOM 787 C CA . VAL A 1 96 ? -8.467 -11.362 2.611 1.00 97.44 96 VAL A CA 1
ATOM 788 C C . VAL A 1 96 ? -8.470 -10.064 1.810 1.00 97.44 96 VAL A C 1
ATOM 790 O O . VAL A 1 96 ? -9.541 -9.556 1.488 1.00 97.44 96 VAL A O 1
ATOM 793 N N . ASP A 1 97 ? -7.290 -9.590 1.422 1.00 95.31 97 ASP A N 1
ATOM 794 C CA . ASP A 1 97 ? -7.110 -8.326 0.709 1.00 95.31 97 ASP A CA 1
ATOM 795 C C . ASP A 1 97 ? -7.851 -8.277 -0.642 1.00 95.31 97 ASP A C 1
ATOM 797 O O . ASP A 1 97 ? -8.437 -7.258 -1.018 1.00 95.31 97 ASP A O 1
ATOM 801 N N . LEU A 1 98 ? -7.823 -9.392 -1.379 1.00 94.62 98 LEU A N 1
ATOM 802 C CA . LEU A 1 98 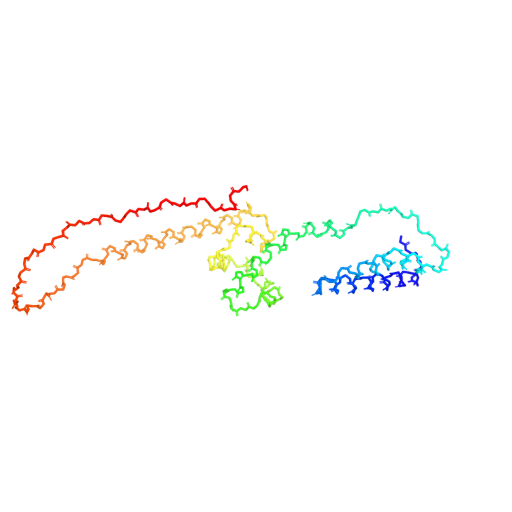? -8.424 -9.499 -2.708 1.00 94.62 98 LEU A CA 1
ATOM 803 C C . LEU A 1 98 ? -9.928 -9.763 -2.650 1.00 94.62 98 LEU A C 1
ATOM 805 O O . LEU A 1 98 ? -10.686 -9.117 -3.371 1.00 94.62 98 LEU A O 1
ATOM 809 N N . ASP A 1 99 ? -10.345 -10.712 -1.812 1.00 95.56 99 ASP A N 1
ATOM 810 C CA . ASP A 1 99 ? -11.676 -11.304 -1.910 1.00 95.56 99 ASP A CA 1
ATOM 811 C C . ASP A 1 99 ? -12.596 -10.949 -0.746 1.00 95.56 99 ASP A C 1
ATOM 813 O O . ASP A 1 99 ? -13.797 -11.041 -0.922 1.00 95.56 99 ASP A O 1
ATOM 817 N N . ILE A 1 100 ? -12.096 -10.576 0.435 1.00 95.69 100 ILE A N 1
ATOM 818 C CA . ILE A 1 100 ? -12.936 -10.405 1.640 1.00 95.69 100 ILE A CA 1
ATOM 819 C C . ILE A 1 100 ? -13.085 -8.928 2.002 1.00 95.69 100 ILE A C 1
ATOM 821 O O . ILE A 1 100 ? -14.197 -8.458 2.253 1.00 95.69 100 ILE A O 1
ATOM 825 N N . LEU A 1 101 ? -11.982 -8.177 1.991 1.00 95.44 101 LEU A N 1
ATOM 826 C CA . LEU A 1 101 ? -11.937 -6.775 2.397 1.00 95.44 101 LEU A CA 1
ATOM 827 C C . LEU A 1 101 ? -12.969 -5.891 1.663 1.00 95.44 101 LEU A C 1
ATOM 829 O O . LEU A 1 101 ? -13.636 -5.103 2.340 1.00 95.44 101 LEU A O 1
ATOM 833 N N . PRO A 1 10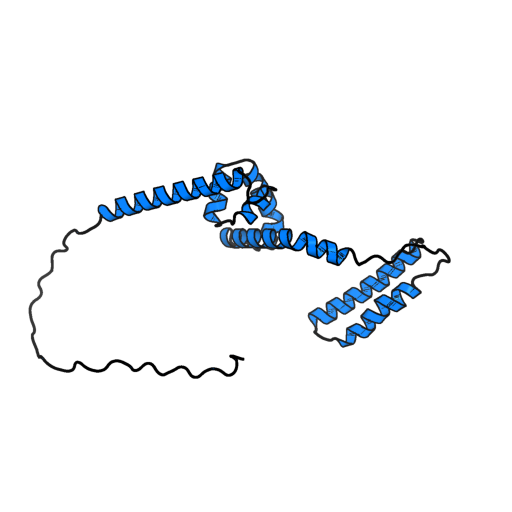2 ? -13.186 -6.014 0.333 1.00 94.94 102 PRO A N 1
ATOM 834 C CA . PRO A 1 102 ? -14.204 -5.220 -0.359 1.00 94.94 102 PRO A CA 1
ATOM 835 C C . PRO A 1 102 ? -15.626 -5.466 0.168 1.00 94.94 102 PRO A C 1
ATOM 837 O O . PRO A 1 102 ? -16.403 -4.519 0.302 1.00 94.94 102 PRO A O 1
ATOM 840 N N . TYR A 1 103 ? -15.963 -6.712 0.515 1.00 95.06 103 TYR A N 1
ATOM 841 C CA . TYR A 1 103 ? -17.279 -7.050 1.060 1.00 95.06 103 TYR A CA 1
ATOM 842 C C . TYR A 1 103 ? -17.424 -6.603 2.510 1.00 95.06 103 TYR A C 1
ATOM 844 O O . TYR A 1 103 ? -18.457 -6.041 2.859 1.00 95.06 103 TYR A O 1
ATOM 852 N N . VAL A 1 104 ? -16.388 -6.765 3.338 1.00 94.38 104 VAL A N 1
ATOM 853 C CA . VAL A 1 104 ? -16.385 -6.245 4.717 1.00 94.38 104 VAL A CA 1
ATOM 854 C C . VAL A 1 104 ? -16.607 -4.734 4.713 1.00 94.38 104 VAL A C 1
ATOM 856 O O . VAL A 1 104 ? -17.442 -4.228 5.459 1.00 94.38 104 VAL A O 1
ATOM 859 N N . LYS A 1 105 ? -15.938 -4.016 3.806 1.00 94.81 105 LYS A N 1
ATOM 860 C CA . LYS A 1 105 ? -16.132 -2.576 3.624 1.00 94.81 105 LYS A CA 1
ATOM 861 C C . LYS A 1 105 ? -17.578 -2.227 3.256 1.00 94.81 105 LYS A C 1
ATOM 863 O O . LYS A 1 105 ? -18.136 -1.262 3.772 1.00 94.81 105 LYS A O 1
ATOM 868 N N . HIS A 1 106 ? -18.199 -3.013 2.382 1.00 94.81 106 HIS A N 1
ATOM 869 C CA . HIS A 1 106 ? -19.599 -2.830 2.006 1.00 94.81 106 HIS A CA 1
ATOM 870 C C . HIS A 1 106 ? -20.561 -3.111 3.176 1.00 94.81 106 HIS A C 1
ATOM 872 O O . HIS A 1 106 ? -21.482 -2.332 3.411 1.00 94.81 106 HIS A O 1
ATOM 878 N N . LEU A 1 107 ? -20.330 -4.180 3.944 1.00 94.00 107 LEU A N 1
ATOM 879 C CA . LEU A 1 107 ? -21.139 -4.539 5.116 1.00 94.00 107 LEU A CA 1
ATOM 880 C C . LEU A 1 107 ? -21.084 -3.450 6.190 1.00 94.00 107 LEU A C 1
ATOM 882 O O . LEU A 1 107 ? -22.122 -2.977 6.642 1.00 94.00 107 LEU A O 1
ATOM 886 N N . VAL A 1 108 ? -19.878 -2.987 6.526 1.00 93.62 108 VAL A N 1
ATOM 887 C CA . VAL A 1 108 ? -19.657 -1.941 7.533 1.00 93.62 108 VAL A CA 1
ATOM 888 C C . VAL A 1 108 ? -20.326 -0.619 7.147 1.00 93.62 108 VAL A C 1
ATOM 890 O O . VAL A 1 108 ? -20.785 0.111 8.026 1.00 93.62 108 VAL A O 1
ATOM 893 N N . ASN A 1 109 ? -20.405 -0.288 5.856 1.00 92.38 109 ASN A N 1
ATOM 894 C CA . ASN A 1 109 ? -21.052 0.945 5.404 1.00 92.38 109 ASN A CA 1
ATOM 895 C C . ASN A 1 109 ? -22.582 0.888 5.488 1.00 92.38 109 ASN A C 1
ATOM 897 O O . ASN A 1 109 ? -23.187 1.877 5.899 1.00 92.38 109 ASN A O 1
ATOM 901 N N . ASN A 1 110 ? -23.189 -0.243 5.128 1.00 93.56 110 ASN A N 1
ATOM 902 C CA . ASN A 1 110 ? -24.645 -0.355 5.023 1.00 93.56 110 ASN A CA 1
ATOM 903 C C . ASN A 1 110 ? -25.334 -0.701 6.344 1.00 93.56 110 ASN A C 1
ATOM 905 O O . ASN A 1 110 ? -26.444 -0.230 6.575 1.00 93.56 110 ASN A O 1
ATOM 909 N N . ASP A 1 111 ? -24.695 -1.507 7.193 1.00 93.94 111 ASP A N 1
ATOM 910 C CA . ASP A 1 111 ? -25.322 -2.049 8.395 1.00 93.94 111 ASP A CA 1
ATOM 911 C C . ASP A 1 111 ? -24.582 -1.604 9.678 1.00 93.94 111 ASP A C 1
ATOM 913 O O . ASP A 1 111 ? -23.430 -1.999 9.910 1.00 93.94 111 ASP A O 1
ATOM 917 N N . PRO A 1 112 ? -25.219 -0.768 10.525 1.00 91.12 112 PRO A N 1
ATOM 918 C CA . PRO A 1 112 ? -24.670 -0.353 11.812 1.00 91.12 112 PRO A CA 1
ATOM 919 C C . PRO A 1 112 ? -24.494 -1.499 12.814 1.00 91.12 112 PRO A C 1
ATOM 921 O O . PRO A 1 112 ? -23.541 -1.463 13.587 1.00 91.12 112 PRO A O 1
ATOM 924 N N . GLU A 1 113 ? -25.363 -2.511 12.815 1.00 90.94 113 GLU A N 1
ATOM 925 C CA . GLU A 1 113 ? -25.273 -3.628 13.764 1.00 90.94 113 GLU A CA 1
ATOM 926 C C . GLU A 1 113 ? -24.081 -4.520 13.415 1.00 90.94 113 GLU A C 1
ATOM 928 O O . GLU A 1 113 ? -23.228 -4.805 14.259 1.00 90.94 113 GLU A O 1
ATOM 933 N N . MET A 1 114 ? -23.935 -4.868 12.135 1.00 90.56 114 MET A N 1
ATOM 934 C CA . MET A 1 114 ? -22.763 -5.606 11.658 1.00 90.56 114 MET A CA 1
ATOM 935 C C . MET A 1 114 ? -21.466 -4.830 11.877 1.00 90.56 114 MET A C 1
ATOM 937 O O . MET A 1 114 ? -20.444 -5.426 12.219 1.00 90.56 114 MET A O 1
ATOM 941 N N . ARG A 1 115 ? -21.487 -3.499 11.744 1.00 92.94 115 ARG A N 1
ATOM 942 C CA . ARG A 1 115 ? -20.332 -2.654 12.074 1.00 92.94 115 ARG A CA 1
ATOM 943 C C . ARG A 1 115 ? -19.904 -2.830 13.532 1.00 92.94 115 ARG A C 1
ATOM 945 O O . ARG A 1 115 ? -18.707 -2.954 13.787 1.00 92.94 115 ARG A O 1
ATOM 952 N N . MET A 1 116 ? -20.853 -2.860 14.465 1.00 92.62 116 MET A N 1
ATOM 953 C CA . MET A 1 116 ? -20.582 -3.060 15.893 1.00 92.62 116 MET A CA 1
ATOM 954 C C . MET A 1 116 ? -19.945 -4.424 16.159 1.00 92.62 116 MET A C 1
ATOM 956 O O . MET A 1 116 ? -18.914 -4.507 16.825 1.00 92.62 116 MET A O 1
ATOM 960 N N . ILE A 1 117 ? -20.527 -5.479 15.586 1.00 92.50 117 ILE A N 1
ATOM 961 C CA . ILE A 1 117 ? -20.051 -6.857 15.746 1.00 92.50 117 ILE A CA 1
ATOM 962 C C . ILE A 1 117 ? -18.630 -6.997 15.195 1.00 92.50 117 ILE A C 1
ATOM 964 O O . ILE A 1 117 ? -17.739 -7.447 15.905 1.00 92.50 117 ILE A O 1
ATOM 968 N N . ILE A 1 118 ? -18.388 -6.549 13.961 1.00 93.31 118 ILE A N 1
ATOM 969 C CA . ILE A 1 118 ? -17.075 -6.644 13.305 1.00 93.31 118 ILE A CA 1
ATOM 970 C C . ILE A 1 118 ? -16.010 -5.880 14.099 1.00 93.31 118 ILE A C 1
ATOM 972 O O . ILE A 1 118 ? -14.925 -6.404 14.332 1.00 93.31 118 ILE A O 1
ATOM 976 N N . THR A 1 119 ? -16.321 -4.658 14.542 1.00 93.62 119 THR A N 1
ATOM 977 C CA . THR A 1 119 ? -15.389 -3.827 15.327 1.00 93.62 119 THR A CA 1
ATOM 978 C C . THR A 1 119 ? -15.011 -4.503 16.643 1.00 93.62 119 THR A C 1
ATOM 980 O O . THR A 1 119 ? -13.854 -4.445 17.052 1.00 93.62 119 THR A O 1
ATOM 983 N N . LYS A 1 120 ? -15.975 -5.169 17.280 1.00 93.12 120 LYS A N 1
ATOM 984 C CA . LYS A 1 120 ? -15.797 -5.871 18.548 1.00 93.12 120 LYS A CA 1
ATOM 985 C C . LYS A 1 120 ? -15.004 -7.165 18.401 1.00 93.12 120 LYS A C 1
ATOM 987 O O . LYS A 1 120 ? -14.037 -7.357 19.122 1.00 93.12 120 LYS A O 1
ATOM 992 N N . GLU A 1 121 ? -15.406 -8.032 17.476 1.00 93.25 121 GLU A N 1
ATOM 993 C CA . GLU A 1 121 ? -14.788 -9.350 17.279 1.00 93.25 121 GLU A CA 1
ATOM 994 C C . GLU A 1 121 ? -13.348 -9.244 16.758 1.00 93.25 121 GLU A C 1
ATOM 996 O O . GLU A 1 121 ? -12.502 -10.064 17.101 1.00 93.25 121 GLU A O 1
ATOM 1001 N N . LEU A 1 122 ? -13.053 -8.228 15.939 1.00 92.81 122 LEU A N 1
ATOM 1002 C CA . LEU A 1 122 ? -11.709 -7.992 15.398 1.00 92.81 122 LEU A CA 1
ATOM 1003 C C . LEU A 1 122 ? -10.878 -7.015 16.237 1.00 92.81 122 LEU A C 1
ATOM 1005 O O . LEU A 1 122 ? -9.733 -6.757 15.870 1.00 92.81 122 LEU A O 1
ATOM 1009 N N . GLU A 1 123 ? -11.441 -6.444 17.306 1.00 92.12 123 GLU A N 1
ATOM 1010 C CA . GLU A 1 123 ? -10.804 -5.405 18.128 1.00 92.12 123 GLU A CA 1
ATOM 1011 C C . GLU A 1 123 ? -10.197 -4.285 17.260 1.00 92.12 123 GLU A C 1
ATOM 1013 O O . GLU A 1 123 ? -8.995 -4.000 17.294 1.00 92.12 123 GLU A O 1
ATOM 1018 N N . LEU A 1 124 ? -11.017 -3.695 16.383 1.00 94.12 124 LEU A N 1
ATOM 1019 C CA . LEU A 1 124 ? -10.548 -2.671 15.446 1.00 94.12 124 LEU A CA 1
ATOM 1020 C C . LEU A 1 124 ? -10.176 -1.375 16.170 1.00 94.12 124 LEU A C 1
ATOM 1022 O O . LEU A 1 124 ? -10.886 -0.907 17.060 1.00 94.12 124 LEU A O 1
ATOM 1026 N N . GLU A 1 125 ? -9.091 -0.752 15.720 1.00 94.06 125 GLU A N 1
ATOM 1027 C CA . GLU A 1 125 ? -8.711 0.582 16.178 1.00 94.06 125 GLU A CA 1
ATOM 1028 C C . GLU A 1 125 ? -9.561 1.669 15.486 1.00 94.06 125 GLU A C 1
ATOM 1030 O O . GLU A 1 125 ? -10.067 1.460 14.375 1.00 94.06 125 GLU A O 1
ATOM 1035 N N . PRO A 1 126 ? -9.694 2.874 16.076 1.00 93.44 126 PRO A N 1
ATOM 1036 C CA . PRO A 1 126 ? -10.456 3.967 15.467 1.00 93.44 126 PRO A CA 1
ATOM 1037 C C . PRO A 1 126 ? -9.968 4.366 14.069 1.00 93.44 126 PRO A C 1
ATOM 1039 O O . PRO A 1 126 ? -10.769 4.749 13.213 1.00 93.44 126 PRO A O 1
ATOM 1042 N N . GLU A 1 127 ? -8.661 4.253 13.815 1.00 94.38 127 GLU A N 1
ATOM 1043 C CA . GLU A 1 127 ? -8.068 4.516 12.500 1.00 94.38 127 GLU A CA 1
ATOM 1044 C C . GLU A 1 127 ? -8.487 3.477 11.453 1.00 94.38 127 GLU A C 1
ATOM 1046 O O . GLU A 1 127 ? -8.764 3.825 10.303 1.00 94.38 127 GLU A O 1
ATOM 1051 N N . GLU A 1 128 ? -8.585 2.208 11.851 1.00 94.81 128 GLU A N 1
ATOM 1052 C CA . GLU A 1 128 ? -8.977 1.099 10.981 1.00 94.81 128 GLU A CA 1
ATOM 1053 C C . GLU A 1 128 ? -10.463 1.165 10.629 1.00 94.81 128 GLU A C 1
ATOM 1055 O O . GLU A 1 128 ? -10.836 1.033 9.461 1.00 94.81 128 GLU A O 1
ATOM 1060 N N . LEU A 1 129 ? -11.318 1.445 11.619 1.00 94.50 129 LEU A N 1
ATOM 1061 C CA . LEU A 1 129 ? -12.744 1.650 11.376 1.00 94.50 129 LEU A CA 1
ATOM 1062 C C . LEU A 1 129 ? -12.986 2.886 10.496 1.00 94.50 129 LEU A C 1
ATOM 1064 O O . LEU A 1 129 ? -13.804 2.845 9.575 1.00 94.50 129 LEU A O 1
ATOM 1068 N N . GLY A 1 130 ? -12.234 3.968 10.726 1.00 93.50 130 GLY A N 1
ATOM 1069 C CA . GLY A 1 130 ? -12.241 5.144 9.856 1.00 93.50 130 GLY A CA 1
ATOM 1070 C C . GLY A 1 130 ? -11.869 4.797 8.412 1.00 93.50 130 GLY A C 1
ATOM 1071 O O . GLY A 1 130 ? -12.558 5.217 7.482 1.00 93.50 130 GLY A O 1
ATOM 1072 N N . PHE A 1 131 ? -10.843 3.963 8.218 1.00 94.38 131 PHE A N 1
ATOM 1073 C CA . PHE A 1 131 ? -10.433 3.485 6.896 1.00 94.38 131 PHE A CA 1
ATOM 1074 C C . PHE A 1 131 ? -11.520 2.653 6.194 1.00 94.38 131 PHE A C 1
ATOM 1076 O O . PHE A 1 131 ? -11.750 2.839 4.998 1.00 94.38 131 PHE A O 1
ATOM 1083 N N . LEU A 1 132 ? -12.230 1.776 6.913 1.00 93.88 132 LEU A N 1
ATOM 1084 C CA . LEU A 1 132 ? -13.353 1.012 6.346 1.00 93.88 132 LEU A CA 1
ATOM 1085 C C . LEU A 1 132 ? -14.524 1.920 5.928 1.00 93.88 132 LEU A C 1
ATOM 1087 O O . LEU A 1 132 ? -15.176 1.666 4.915 1.00 93.88 132 LEU A O 1
ATOM 1091 N N . LEU A 1 133 ? -14.765 3.004 6.663 1.00 92.44 133 LEU A N 1
ATOM 1092 C CA . LEU A 1 133 ? -15.833 3.968 6.378 1.00 92.44 133 LEU A CA 1
ATOM 1093 C C . LEU A 1 133 ? -15.433 5.090 5.407 1.00 92.44 133 LEU A C 1
ATOM 1095 O O . LEU A 1 133 ? -16.253 5.966 5.136 1.00 92.44 133 LEU A O 1
ATOM 1099 N N . ASP A 1 134 ? -14.185 5.111 4.926 1.00 91.50 134 ASP A N 1
ATOM 1100 C CA . ASP A 1 134 ? -13.597 6.238 4.181 1.00 91.50 134 ASP A CA 1
ATOM 1101 C C . ASP A 1 134 ? -13.750 7.592 4.909 1.00 91.50 134 ASP A C 1
ATOM 1103 O O . ASP A 1 134 ? -13.873 8.658 4.298 1.00 91.50 134 ASP A O 1
ATOM 1107 N N . LYS A 1 135 ? -13.743 7.560 6.245 1.00 91.94 135 LYS A N 1
ATOM 1108 C CA . LYS A 1 135 ? -13.908 8.722 7.123 1.00 91.94 135 LYS A CA 1
ATOM 1109 C C . LYS A 1 135 ? -12.669 8.930 7.982 1.00 91.94 135 LYS A C 1
ATOM 1111 O O . LYS A 1 135 ? -11.821 8.060 8.150 1.00 91.94 135 LYS A O 1
ATOM 1116 N N . LYS A 1 136 ? -12.564 10.129 8.553 1.00 90.94 136 LYS A N 1
ATOM 1117 C CA . LYS A 1 136 ? -11.549 10.412 9.571 1.00 90.94 136 LYS A CA 1
ATOM 1118 C C . LYS A 1 136 ? -11.840 9.601 10.847 1.00 90.94 136 LYS A C 1
ATOM 1120 O O . LYS A 1 136 ? -13.021 9.398 11.155 1.00 90.94 136 LYS A O 1
ATOM 1125 N N . PRO A 1 137 ? -10.803 9.220 11.616 1.00 88.44 137 PRO A N 1
ATOM 1126 C CA . PRO A 1 137 ? -10.975 8.497 12.881 1.00 88.44 137 PRO A CA 1
ATOM 1127 C C . PRO A 1 137 ? -11.847 9.273 13.879 1.00 88.44 137 PRO A C 1
ATOM 1129 O O . PRO A 1 137 ? -12.648 8.690 14.595 1.00 88.44 137 PRO A O 1
ATOM 1132 N N . ASP A 1 138 ? -11.792 10.607 13.852 1.00 89.81 138 ASP A N 1
ATOM 1133 C CA . ASP A 1 138 ? -12.553 11.470 14.767 1.00 89.81 138 ASP A CA 1
ATOM 1134 C C . ASP A 1 138 ? -14.028 11.678 14.395 1.00 89.81 138 ASP A C 1
ATOM 1136 O O . ASP A 1 138 ? -14.720 12.493 15.019 1.00 89.81 138 ASP A O 1
ATOM 1140 N N . SER A 1 139 ? -14.510 11.012 13.345 1.00 92.88 139 SER A N 1
ATOM 1141 C CA . SER A 1 139 ? -15.880 11.187 12.867 1.00 92.88 139 SER A CA 1
ATOM 1142 C C . SER A 1 139 ? -16.916 10.720 13.897 1.00 92.88 139 SER A C 1
ATOM 1144 O O . SER A 1 139 ? -16.670 9.832 14.714 1.00 92.88 139 SER A O 1
ATOM 1146 N N . LYS A 1 140 ? -18.105 11.338 13.857 1.00 89.38 140 LYS A N 1
ATOM 1147 C CA . LYS A 1 140 ? -19.207 11.038 14.787 1.00 89.38 140 LYS A CA 1
ATOM 1148 C C . LYS A 1 140 ? -19.600 9.560 14.751 1.00 89.38 140 LYS A C 1
ATOM 1150 O O . LYS A 1 140 ? -19.849 8.983 15.799 1.00 89.38 140 LYS A O 1
ATOM 1155 N N . ASP A 1 141 ? -19.592 8.961 13.562 1.00 86.50 141 ASP A N 1
ATOM 1156 C CA . ASP A 1 141 ? -20.000 7.569 13.360 1.00 86.50 141 ASP A CA 1
ATOM 1157 C C . ASP A 1 141 ? -19.034 6.583 14.018 1.00 86.50 141 ASP A C 1
ATOM 1159 O O . ASP A 1 141 ? -19.470 5.595 14.595 1.00 86.50 141 ASP A O 1
ATOM 1163 N N . VAL A 1 142 ? -17.729 6.867 13.966 1.00 89.50 142 VAL A N 1
ATOM 1164 C CA . VAL A 1 142 ? -16.702 6.053 14.629 1.00 89.50 142 VAL A CA 1
ATOM 1165 C C . VAL A 1 142 ? -16.870 6.159 16.144 1.00 89.50 142 VAL A C 1
ATOM 1167 O O . VAL A 1 142 ? -16.957 5.144 16.826 1.00 89.50 142 VAL A O 1
ATOM 1170 N N . LYS A 1 143 ? -17.021 7.378 16.673 1.00 90.69 143 LYS A N 1
ATOM 1171 C CA . LYS A 1 143 ? -17.221 7.603 18.115 1.00 90.69 143 LYS A CA 1
ATOM 1172 C C . LYS A 1 143 ? -18.488 6.936 18.650 1.00 90.69 143 LYS A C 1
ATOM 1174 O O . LYS A 1 143 ? -18.436 6.347 19.721 1.00 90.69 143 LYS A O 1
ATOM 1179 N N . ALA A 1 144 ? -19.587 6.995 17.896 1.00 89.56 144 ALA A N 1
ATOM 1180 C CA . ALA A 1 144 ? -20.852 6.363 18.267 1.00 89.56 144 ALA A CA 1
ATOM 1181 C C . ALA A 1 144 ? -20.729 4.835 18.391 1.00 89.56 144 ALA A C 1
ATOM 1183 O O . ALA A 1 144 ? -21.318 4.238 19.289 1.00 89.56 144 ALA A O 1
ATOM 1184 N N . VAL A 1 145 ? -19.938 4.210 17.513 1.00 89.12 145 VAL A N 1
ATOM 1185 C CA . VAL A 1 145 ? -19.662 2.768 17.567 1.00 89.12 145 VAL A CA 1
ATOM 1186 C C . VAL A 1 145 ? -18.881 2.426 18.831 1.00 89.12 145 VAL A C 1
ATOM 1188 O O . VAL A 1 145 ? -19.299 1.555 19.585 1.00 89.12 145 VAL A O 1
ATOM 1191 N N . PHE A 1 146 ? -17.796 3.148 19.123 1.00 90.19 146 PHE A N 1
ATOM 1192 C CA . PHE A 1 146 ? -17.001 2.881 20.326 1.00 90.19 146 PHE A CA 1
ATOM 1193 C C . PHE A 1 146 ? -17.785 3.117 21.623 1.00 90.19 146 PHE A C 1
ATOM 1195 O O . PHE A 1 146 ? -17.732 2.266 22.507 1.00 90.19 146 PHE A O 1
ATOM 1202 N N . SER A 1 147 ? -18.588 4.184 21.717 1.00 89.00 147 SER A N 1
ATOM 1203 C CA . SER A 1 147 ? -19.438 4.406 22.897 1.00 89.00 147 SER A CA 1
ATOM 1204 C C . SER A 1 147 ? -20.463 3.287 23.087 1.00 89.00 147 SER A C 1
ATOM 1206 O O . SER A 1 147 ? -20.673 2.819 24.202 1.00 89.00 147 SER A O 1
ATOM 1208 N N . ALA A 1 148 ? -21.067 2.802 21.999 1.00 87.88 148 ALA A N 1
ATOM 1209 C CA . ALA A 1 148 ? -22.005 1.689 22.076 1.00 87.88 148 ALA A CA 1
ATOM 1210 C C . ALA A 1 148 ? -21.304 0.369 22.473 1.00 87.88 148 ALA A C 1
ATOM 1212 O O . ALA A 1 148 ? -21.889 -0.435 23.198 1.00 87.88 148 ALA A O 1
ATOM 1213 N N . ILE A 1 149 ? -20.043 0.155 22.068 1.00 88.88 149 ILE A N 1
ATOM 1214 C CA . ILE A 1 149 ? -19.252 -1.019 22.476 1.00 88.88 149 ILE A CA 1
ATOM 1215 C C . ILE A 1 149 ? -18.949 -0.946 23.977 1.00 88.88 149 ILE A C 1
ATOM 1217 O O . ILE A 1 149 ? -19.130 -1.937 24.684 1.00 88.88 149 ILE A O 1
ATOM 1221 N N . GLU A 1 150 ? -18.538 0.218 24.485 1.00 86.12 150 GLU A N 1
ATOM 1222 C CA . GLU A 1 150 ? -18.274 0.439 25.915 1.00 86.12 150 GLU A CA 1
ATOM 1223 C C . GLU A 1 150 ? -19.531 0.225 26.777 1.00 86.12 150 GLU A C 1
ATOM 1225 O O . GLU A 1 150 ? -19.482 -0.420 27.831 1.00 86.12 150 GLU A O 1
ATOM 1230 N N . GLU A 1 151 ? -20.690 0.696 26.313 1.00 86.75 151 GLU A N 1
ATOM 1231 C CA . GLU A 1 151 ? -21.972 0.438 26.970 1.00 86.75 151 GLU A CA 1
ATOM 1232 C C . GLU A 1 151 ? -22.326 -1.055 27.004 1.00 86.75 151 GLU A C 1
ATOM 1234 O O . GLU A 1 151 ? -22.826 -1.556 28.012 1.00 86.75 151 GLU A O 1
ATOM 1239 N N . GLU A 1 152 ? -22.077 -1.802 25.929 1.00 81.81 152 GLU A N 1
ATOM 1240 C CA . GLU A 1 152 ? -22.291 -3.250 25.935 1.00 81.81 152 GLU A CA 1
ATOM 1241 C C . GLU A 1 152 ? -21.321 -3.988 26.860 1.00 81.81 152 GLU A C 1
ATOM 1243 O O . GLU A 1 152 ? -21.723 -4.942 27.533 1.00 81.81 152 GLU A O 1
ATOM 1248 N N . LEU A 1 153 ? -20.052 -3.577 26.897 1.00 80.88 153 LEU A N 1
ATOM 1249 C CA . LEU A 1 153 ? -19.054 -4.173 27.782 1.00 80.88 153 LEU A CA 1
ATOM 1250 C C . LEU A 1 153 ? -19.418 -3.936 29.249 1.00 80.88 153 LEU A C 1
ATOM 1252 O O . LEU A 1 153 ? -19.468 -4.897 30.018 1.00 80.88 153 LEU A O 1
ATOM 1256 N N . SER A 1 154 ? -19.785 -2.706 29.618 1.00 81.19 154 SER A N 1
ATOM 1257 C CA . SER A 1 154 ? -20.233 -2.385 30.979 1.00 81.19 154 SER A CA 1
ATOM 1258 C C . SER A 1 154 ? -21.493 -3.166 31.377 1.00 81.19 154 SER A C 1
ATOM 1260 O O . SER A 1 154 ? -21.531 -3.749 32.462 1.00 81.19 154 SER A O 1
ATOM 1262 N N . LYS A 1 155 ? -22.490 -3.294 30.489 1.00 83.50 155 LYS A N 1
ATOM 1263 C CA . LYS A 1 155 ? -23.680 -4.140 30.721 1.00 83.50 155 LYS A CA 1
ATOM 1264 C C . LYS A 1 155 ? -23.306 -5.612 30.952 1.00 83.50 155 LYS A C 1
ATOM 1266 O O . LYS A 1 155 ? -23.829 -6.238 31.875 1.00 83.50 155 LYS A O 1
ATOM 1271 N N . ARG A 1 156 ? -22.374 -6.164 30.164 1.00 76.88 156 ARG A N 1
ATOM 1272 C CA . ARG A 1 156 ? -21.882 -7.549 30.319 1.00 76.88 156 ARG A CA 1
ATOM 1273 C C . ARG A 1 156 ? -21.107 -7.756 31.622 1.00 76.88 156 ARG A C 1
ATOM 1275 O O . ARG A 1 156 ? -21.261 -8.798 32.255 1.00 76.88 156 ARG A O 1
ATOM 1282 N N . GLU A 1 157 ? -20.291 -6.795 32.041 1.00 74.62 157 GLU A N 1
ATOM 1283 C CA . GLU A 1 157 ? -19.561 -6.866 33.314 1.00 74.62 157 GLU A CA 1
ATOM 1284 C C . GLU A 1 157 ? -20.497 -6.824 34.524 1.00 74.62 157 GLU A C 1
ATOM 1286 O O . GLU A 1 157 ? -20.302 -7.572 35.485 1.00 74.62 157 GLU A O 1
ATOM 1291 N N . ILE A 1 158 ? -21.537 -5.989 34.472 1.00 75.00 158 ILE A N 1
ATOM 1292 C CA . ILE A 1 158 ? -22.569 -5.918 35.513 1.00 75.00 158 ILE A CA 1
ATOM 1293 C C . ILE A 1 158 ? -23.331 -7.251 35.597 1.00 75.00 158 ILE A C 1
ATOM 1295 O O . ILE A 1 158 ? -23.539 -7.755 36.701 1.00 75.00 158 ILE A O 1
ATOM 1299 N N . ALA A 1 159 ? -23.662 -7.865 34.455 1.00 74.12 159 ALA A N 1
ATOM 1300 C CA . ALA A 1 159 ? -24.299 -9.182 34.402 1.00 74.12 159 ALA A CA 1
ATOM 1301 C C . ALA A 1 159 ? -23.405 -10.286 34.999 1.00 74.12 159 ALA A C 1
ATOM 1303 O O . ALA A 1 159 ? -23.829 -10.987 35.919 1.00 74.12 159 ALA A O 1
ATOM 1304 N N . LYS A 1 160 ? -22.129 -10.367 34.597 1.00 71.12 160 LYS A N 1
ATOM 1305 C CA . LYS A 1 160 ? -21.167 -11.327 35.176 1.00 71.12 160 LYS A CA 1
ATOM 1306 C C . LYS A 1 160 ? -20.983 -11.135 36.685 1.00 71.12 160 LYS A C 1
ATOM 1308 O O . LYS A 1 160 ? -20.922 -12.107 37.431 1.00 71.12 160 LYS A O 1
ATOM 1313 N N . ARG A 1 161 ? -20.937 -9.889 37.174 1.00 61.84 161 ARG A N 1
ATOM 1314 C CA . ARG A 1 161 ? -20.873 -9.598 38.620 1.00 61.84 161 ARG A CA 1
ATOM 1315 C C . ARG A 1 161 ? -22.150 -9.986 39.366 1.00 61.84 161 ARG A C 1
ATOM 1317 O O . ARG A 1 161 ? -22.067 -10.313 40.547 1.00 61.84 161 ARG A O 1
ATOM 1324 N N . SER A 1 162 ? -23.312 -9.940 38.716 1.00 56.41 162 SER A N 1
ATOM 1325 C CA . SER A 1 162 ? -24.567 -10.414 39.309 1.00 56.41 162 SER A CA 1
ATOM 1326 C C . SER A 1 162 ? -24.646 -11.943 39.377 1.00 56.41 162 SER A C 1
ATOM 1328 O O . SER A 1 162 ? -25.120 -12.464 40.380 1.00 56.41 162 SER A O 1
ATOM 1330 N N . GLU A 1 163 ? -24.084 -12.659 38.399 1.00 53.81 163 GLU A N 1
ATOM 1331 C CA . GLU A 1 163 ? -24.001 -14.128 38.401 1.00 53.81 163 GLU A CA 1
ATOM 1332 C C . GLU A 1 163 ? -23.016 -14.657 39.459 1.00 53.81 163 GLU A C 1
ATOM 1334 O O . GLU A 1 163 ? -23.334 -15.598 40.181 1.00 53.81 163 GLU A O 1
ATOM 1339 N N . VAL A 1 164 ? -21.863 -14.001 39.645 1.00 47.62 164 VAL A N 1
ATOM 1340 C CA . VAL A 1 164 ? -20.872 -14.383 40.676 1.00 47.62 164 VAL A CA 1
ATOM 1341 C C . VAL A 1 164 ? -21.400 -14.172 42.104 1.00 47.62 164 VAL A C 1
ATOM 1343 O O . VAL A 1 164 ? -21.006 -14.888 43.016 1.00 47.62 164 VAL A O 1
ATOM 1346 N N . LYS A 1 165 ? -22.352 -13.254 42.326 1.00 48.78 165 LYS A N 1
ATOM 1347 C CA . LYS A 1 165 ? -23.010 -13.094 43.640 1.00 48.78 165 LYS A CA 1
ATOM 1348 C C . LYS A 1 165 ? -24.026 -14.196 43.967 1.00 48.78 165 LYS A C 1
ATOM 1350 O O . LYS A 1 165 ? -24.439 -14.290 45.118 1.00 48.78 165 LYS A O 1
ATOM 1355 N N . VAL A 1 166 ? -24.435 -15.005 42.989 1.00 46.25 166 VAL A N 1
ATOM 1356 C CA . VAL A 1 166 ? -25.350 -16.143 43.193 1.00 46.25 166 VAL A CA 1
ATOM 1357 C C . VAL A 1 166 ? -24.575 -17.444 43.464 1.00 46.25 166 VAL A C 1
ATOM 1359 O O . VAL A 1 166 ? -25.154 -18.407 43.961 1.00 46.25 166 VAL A O 1
ATOM 1362 N N . ALA A 1 167 ? -23.258 -17.470 43.229 1.00 46.88 167 ALA A N 1
ATOM 1363 C CA . ALA A 1 167 ? -22.416 -18.652 43.398 1.00 46.88 167 ALA A CA 1
ATOM 1364 C C . ALA A 1 167 ? -21.305 -18.447 44.451 1.00 46.88 167 ALA A C 1
ATOM 1366 O O . ALA A 1 167 ? -20.172 -18.169 44.080 1.00 46.88 167 ALA A O 1
ATOM 1367 N N . GLU A 1 168 ? -21.636 -18.598 45.746 1.00 42.34 168 GLU A N 1
ATOM 1368 C CA . GLU A 1 168 ? -20.827 -19.295 46.784 1.00 42.34 168 GLU A CA 1
ATOM 1369 C C . GLU A 1 168 ? -21.483 -19.231 48.194 1.00 42.34 168 GLU A C 1
ATOM 1371 O O . GLU A 1 168 ? -22.007 -18.172 48.548 1.00 42.34 168 GLU A O 1
ATOM 1376 N N . PRO A 1 169 ? -21.393 -20.266 49.074 1.00 41.47 169 PRO A N 1
ATOM 1377 C CA . PRO A 1 169 ? -21.033 -21.676 48.856 1.00 41.47 169 PRO A CA 1
ATOM 1378 C C . PRO A 1 169 ? -22.081 -22.681 49.418 1.00 41.47 169 PRO A C 1
ATOM 1380 O O . PRO A 1 169 ? -22.597 -22.528 50.528 1.00 41.47 169 PRO A O 1
ATOM 1383 N N . VAL A 1 170 ? -22.351 -23.778 48.699 1.00 37.56 170 VAL A N 1
ATOM 1384 C CA . VAL A 1 170 ? -23.001 -24.972 49.278 1.00 37.56 170 VAL A CA 1
ATOM 1385 C C . VAL A 1 170 ? -21.906 -25.845 49.889 1.00 37.56 170 VAL A C 1
ATOM 1387 O O . VAL A 1 170 ? -20.971 -26.240 49.202 1.00 37.56 170 VAL A O 1
ATOM 1390 N N . LYS A 1 171 ? -22.024 -26.106 51.194 1.00 39.75 171 LYS A N 1
ATOM 1391 C CA . LYS A 1 171 ? -21.158 -26.994 51.979 1.00 39.75 171 LYS A CA 1
ATOM 1392 C C . LYS A 1 171 ? -21.093 -28.386 51.344 1.00 39.75 171 LYS A C 1
ATOM 1394 O O . LYS A 1 171 ? -22.117 -29.063 51.265 1.00 39.75 171 LYS A O 1
ATOM 1399 N N . GLU A 1 172 ? -19.900 -28.833 50.979 1.00 34.06 172 GLU A N 1
ATOM 1400 C CA . GLU A 1 172 ? -19.625 -30.261 50.819 1.00 34.06 172 GLU A CA 1
ATOM 1401 C C . GLU A 1 172 ? -19.631 -30.918 52.215 1.00 34.06 172 GLU A C 1
ATOM 1403 O O . GLU A 1 172 ? -18.981 -30.396 53.127 1.00 34.06 172 GLU A O 1
ATOM 1408 N N . PRO A 1 173 ? -20.377 -32.014 52.447 1.00 36.97 173 PRO A N 1
ATOM 1409 C CA . PRO A 1 173 ? -20.236 -32.793 53.669 1.00 36.97 173 PRO A CA 1
ATOM 1410 C C . PRO A 1 173 ? -18.966 -33.653 53.595 1.00 36.97 173 PRO A C 1
ATOM 1412 O O . PRO A 1 173 ? -18.791 -34.453 52.677 1.00 36.97 173 PRO A O 1
ATOM 1415 N N . GLU A 1 174 ? -18.090 -33.482 54.583 1.00 35.84 174 GLU A N 1
ATOM 1416 C CA . GLU A 1 174 ? -16.892 -34.297 54.804 1.00 35.84 174 GLU A CA 1
ATOM 1417 C C . GLU A 1 174 ? -17.238 -35.797 54.913 1.00 35.84 174 GLU A C 1
ATOM 1419 O O . GLU A 1 174 ? -18.169 -36.151 55.645 1.00 35.84 174 GLU A O 1
ATOM 1424 N N . PRO A 1 175 ? -16.469 -36.713 54.292 1.00 33.66 175 PRO A N 1
ATOM 1425 C CA . PRO A 1 175 ? -16.431 -38.095 54.729 1.00 33.66 175 PRO A CA 1
ATOM 1426 C C . PRO A 1 175 ? -15.332 -38.274 55.786 1.00 33.66 175 PRO A C 1
ATOM 1428 O O . PRO A 1 175 ? -14.146 -38.045 55.546 1.00 33.66 175 PRO A O 1
ATOM 1431 N N . VAL A 1 176 ? -15.758 -38.723 56.963 1.00 37.84 176 VAL A N 1
ATOM 1432 C CA . VAL A 1 176 ? -14.917 -39.198 58.065 1.00 37.84 176 VAL A CA 1
ATOM 1433 C C . VAL A 1 176 ? -14.123 -40.432 57.620 1.00 37.84 176 VAL A C 1
ATOM 1435 O O . VAL A 1 176 ? -14.727 -41.451 57.291 1.00 37.84 176 VAL A O 1
ATOM 1438 N N . ILE A 1 177 ? -12.786 -40.373 57.671 1.00 30.73 177 ILE A N 1
ATOM 1439 C CA . ILE A 1 177 ? -11.913 -41.553 57.800 1.00 30.73 177 ILE A CA 1
ATOM 1440 C C . ILE A 1 177 ? -10.821 -41.237 58.832 1.00 30.73 177 ILE A C 1
ATOM 1442 O O . ILE A 1 177 ? -10.150 -40.209 58.772 1.00 30.73 177 ILE A O 1
ATOM 1446 N N . GLU A 1 178 ? -10.705 -42.133 59.806 1.00 29.84 178 GLU A N 1
ATOM 1447 C CA . GLU A 1 178 ? -9.968 -42.008 61.060 1.00 29.84 178 GLU A CA 1
ATOM 1448 C C . GLU A 1 178 ? -8.431 -42.064 60.923 1.00 29.84 178 GLU A C 1
ATOM 1450 O O . GLU A 1 178 ? -7.865 -42.863 60.182 1.00 29.84 178 GLU A O 1
ATOM 1455 N N . MET A 1 179 ? -7.790 -41.206 61.725 1.00 27.88 179 MET A N 1
ATOM 1456 C CA . MET A 1 179 ? -6.545 -41.362 62.495 1.00 27.88 179 MET A CA 1
ATOM 1457 C C . MET A 1 179 ? -5.436 -42.315 62.004 1.00 27.88 179 MET A C 1
ATOM 1459 O O . MET A 1 179 ? -5.540 -43.535 62.101 1.00 27.88 179 MET A O 1
ATOM 1463 N N . LYS A 1 180 ? -4.257 -41.724 61.754 1.00 27.03 180 LYS A N 1
ATOM 1464 C CA . LYS A 1 180 ? -2.981 -42.172 62.343 1.00 27.03 180 LYS A CA 1
ATOM 1465 C C . LYS A 1 180 ? -2.036 -40.980 62.521 1.00 27.03 180 LYS A C 1
ATOM 1467 O O . LYS A 1 180 ? -1.555 -40.399 61.553 1.00 27.03 180 LYS A O 1
ATOM 1472 N N . GLU A 1 181 ? -1.813 -40.615 63.779 1.00 26.33 181 GLU A N 1
ATOM 1473 C CA . GLU A 1 181 ? -0.718 -39.757 64.223 1.00 26.33 181 GLU A CA 1
ATOM 1474 C C . GLU A 1 181 ? 0.628 -40.437 63.938 1.00 26.33 181 GLU A C 1
ATOM 1476 O O . GLU A 1 181 ? 0.759 -41.632 64.181 1.00 26.33 181 GLU A O 1
ATOM 1481 N N . GLU A 1 182 ? 1.635 -39.676 63.499 1.00 25.00 182 GLU A N 1
ATOM 1482 C CA . GLU A 1 182 ? 2.975 -39.717 64.097 1.00 25.00 182 GLU A CA 1
ATOM 1483 C C . GLU A 1 182 ? 3.840 -38.507 63.666 1.00 25.00 182 GLU A C 1
ATOM 1485 O O . GLU A 1 182 ? 4.132 -38.304 62.493 1.00 25.00 182 GLU A O 1
ATOM 1490 N N . LYS A 1 183 ? 4.281 -37.765 64.697 1.00 24.80 183 LYS A N 1
ATOM 1491 C CA . LYS A 1 183 ? 5.541 -37.000 64.853 1.00 24.80 183 LYS A CA 1
ATOM 1492 C C . LYS A 1 183 ? 5.764 -35.661 64.118 1.00 24.80 183 LYS A C 1
ATOM 1494 O O . LYS A 1 183 ? 6.248 -35.580 62.998 1.00 24.80 183 LYS A O 1
ATOM 1499 N N . LYS A 1 184 ? 5.478 -34.607 64.898 1.00 22.67 184 LYS A N 1
ATOM 1500 C CA . LYS A 1 184 ? 6.328 -33.456 65.288 1.00 22.67 184 LYS A CA 1
ATOM 1501 C C . LYS A 1 184 ? 7.713 -33.275 64.633 1.00 22.67 184 LYS A C 1
ATOM 1503 O O . LYS A 1 184 ? 8.494 -34.215 64.587 1.00 22.67 184 LYS A O 1
ATOM 1508 N N . GLU A 1 185 ? 8.009 -31.979 64.426 1.00 24.45 185 GLU A N 1
ATOM 1509 C CA . GLU A 1 185 ? 9.333 -31.315 64.487 1.00 24.45 185 GLU A CA 1
ATOM 1510 C C . GLU A 1 185 ? 10.285 -31.675 63.326 1.00 24.45 185 GLU A C 1
ATOM 1512 O O . GLU A 1 185 ? 10.635 -32.822 63.124 1.00 24.45 185 GLU A O 1
ATOM 1517 N N . GLU A 1 186 ? 10.719 -30.770 62.442 1.00 25.22 186 GLU A N 1
ATOM 1518 C CA . GLU A 1 186 ? 11.481 -29.545 62.707 1.00 25.22 186 GLU A CA 1
ATOM 1519 C C . GLU A 1 186 ? 11.753 -28.774 61.382 1.00 25.22 186 GLU A C 1
ATOM 1521 O O . GLU A 1 186 ? 11.641 -29.327 60.292 1.00 25.22 186 GLU A O 1
ATOM 1526 N N . LEU A 1 187 ? 12.207 -27.516 61.510 1.00 27.67 187 LEU A N 1
ATOM 1527 C CA . LEU A 1 187 ? 12.914 -26.674 60.514 1.00 27.67 187 LEU A CA 1
ATOM 1528 C C . LEU A 1 187 ? 12.114 -25.721 59.599 1.00 27.67 187 LEU A C 1
ATOM 1530 O O . LEU A 1 187 ? 12.055 -25.834 58.376 1.00 27.67 187 LEU A O 1
ATOM 1534 N N . LYS A 1 188 ? 11.722 -24.589 60.199 1.00 30.19 188 LYS A N 1
ATOM 1535 C CA . LYS A 1 188 ? 11.843 -23.271 59.548 1.00 30.19 188 LYS A CA 1
ATOM 1536 C C . LYS A 1 188 ? 13.327 -22.870 59.446 1.00 30.19 188 LYS A C 1
ATOM 1538 O O . LYS A 1 188 ? 13.959 -22.732 60.490 1.00 30.19 188 LYS A O 1
ATOM 1543 N N . LYS A 1 189 ? 13.826 -22.574 58.230 1.00 28.31 189 LYS A N 1
ATOM 1544 C CA . LYS A 1 189 ? 14.634 -21.382 57.822 1.00 28.31 189 LYS A CA 1
ATOM 1545 C C . LYS A 1 189 ? 15.520 -21.664 56.590 1.00 28.31 189 LYS A C 1
ATOM 1547 O O . LYS A 1 189 ? 16.504 -22.383 56.701 1.00 28.31 189 LYS A O 1
ATOM 1552 N N . LYS A 1 190 ? 15.270 -20.957 55.477 1.00 26.77 190 LYS A N 1
ATOM 1553 C CA . LYS A 1 190 ? 16.108 -19.849 54.947 1.00 26.77 190 LYS A CA 1
ATOM 1554 C C . LYS A 1 190 ? 15.491 -19.277 53.648 1.00 26.77 190 LYS A C 1
ATOM 1556 O O . LYS A 1 190 ? 15.055 -20.058 52.808 1.00 26.77 190 LYS A O 1
ATOM 1561 N N . PRO A 1 191 ? 15.442 -17.944 53.467 1.00 28.50 191 PRO A N 1
ATOM 1562 C CA . PRO A 1 191 ? 15.030 -17.319 52.212 1.00 28.50 191 PRO A CA 1
ATOM 1563 C C . PRO A 1 191 ? 16.167 -17.379 51.179 1.00 28.50 191 PRO A C 1
ATOM 1565 O O . PRO A 1 191 ? 17.333 -17.182 51.515 1.00 28.50 191 PRO A O 1
ATOM 1568 N N . VAL A 1 192 ? 15.816 -17.659 49.924 1.00 33.53 192 VAL A N 1
ATOM 1569 C CA . VAL A 1 192 ? 16.739 -17.713 48.782 1.00 33.53 192 VAL A CA 1
ATOM 1570 C C . VAL A 1 192 ? 17.221 -16.297 48.444 1.00 33.53 192 VAL A C 1
ATOM 1572 O O . VAL A 1 192 ? 16.424 -15.413 48.131 1.00 33.53 192 VAL A O 1
ATOM 1575 N N . GLU A 1 193 ? 18.534 -16.082 48.518 1.00 33.09 193 GLU A N 1
ATOM 1576 C CA . GLU A 1 193 ? 19.210 -14.843 48.129 1.00 33.09 193 GLU A CA 1
ATOM 1577 C C . GLU A 1 193 ? 19.062 -14.573 46.620 1.00 33.09 193 GLU A C 1
ATOM 1579 O O . GLU A 1 193 ? 19.413 -15.402 45.778 1.00 33.09 193 GLU A O 1
ATOM 1584 N N . LYS A 1 194 ? 18.583 -13.373 46.262 1.00 34.91 194 LYS A N 1
ATOM 1585 C CA . LYS A 1 194 ? 18.623 -12.854 44.888 1.00 34.91 194 LYS A CA 1
ATOM 1586 C C . LYS A 1 194 ? 20.069 -12.503 44.525 1.00 34.91 194 LYS A C 1
ATOM 1588 O O . LYS A 1 194 ? 20.609 -11.510 45.011 1.00 34.91 194 LYS A O 1
ATOM 1593 N N . LYS A 1 195 ? 20.689 -13.292 43.642 1.00 36.09 195 LYS A N 1
ATOM 1594 C CA . LYS A 1 195 ? 21.948 -12.919 42.980 1.00 36.09 195 LYS A CA 1
ATOM 1595 C C . LYS A 1 195 ? 21.728 -11.657 42.137 1.00 36.09 195 LYS A C 1
ATOM 1597 O O . LYS A 1 195 ? 20.803 -11.594 41.334 1.00 36.09 195 LYS A O 1
ATOM 1602 N N . LYS A 1 196 ? 22.583 -10.655 42.356 1.00 37.44 196 LYS A N 1
ATOM 1603 C CA . LYS A 1 196 ? 22.681 -9.419 41.568 1.00 37.44 196 LYS A CA 1
ATOM 1604 C C . LYS A 1 196 ? 22.972 -9.758 40.101 1.00 37.44 196 LYS A C 1
ATOM 1606 O O . LYS A 1 196 ? 23.927 -10.481 39.826 1.00 37.44 196 LYS A O 1
ATOM 1611 N N . ASN A 1 197 ? 22.175 -9.209 39.187 1.00 45.84 197 ASN A N 1
ATOM 1612 C CA . ASN A 1 197 ? 22.420 -9.273 37.748 1.00 45.84 197 ASN A CA 1
ATOM 1613 C C . ASN A 1 197 ? 23.718 -8.523 37.412 1.00 45.84 197 ASN A C 1
ATOM 1615 O O . ASN A 1 197 ? 23.873 -7.354 37.766 1.00 45.84 197 ASN A O 1
ATOM 1619 N N . GLN A 1 198 ? 24.647 -9.206 36.743 1.00 57.38 198 GLN A N 1
ATOM 1620 C CA . GLN A 1 198 ? 25.750 -8.575 36.023 1.00 57.38 198 GLN A CA 1
ATOM 1621 C C . GLN A 1 198 ? 25.176 -7.817 34.820 1.00 57.38 198 GLN A C 1
ATOM 1623 O O . GLN A 1 198 ? 24.324 -8.352 34.112 1.00 57.38 198 GLN A O 1
ATOM 1628 N N . ALA A 1 199 ? 25.640 -6.589 34.592 1.00 58.19 199 ALA A N 1
ATOM 1629 C CA . ALA A 1 199 ? 25.350 -5.852 33.367 1.00 58.19 199 ALA A CA 1
ATOM 1630 C C . ALA A 1 199 ? 25.940 -6.604 32.161 1.00 58.19 199 ALA A C 1
ATOM 1632 O O . ALA A 1 199 ? 27.112 -6.992 32.174 1.00 58.19 199 ALA A O 1
ATOM 1633 N N . SER A 1 200 ? 25.119 -6.845 31.142 1.00 71.00 200 SER A N 1
ATOM 1634 C CA . SER A 1 200 ? 25.539 -7.455 29.880 1.00 71.00 200 SER A CA 1
ATOM 1635 C C . SER A 1 200 ? 26.224 -6.437 28.967 1.00 71.00 200 SER A C 1
ATOM 1637 O O . SER A 1 200 ? 25.866 -5.264 28.956 1.00 71.00 200 SER A O 1
ATOM 1639 N N . LEU A 1 201 ? 27.160 -6.920 28.141 1.00 62.97 201 LEU A N 1
ATOM 1640 C CA . LEU A 1 201 ? 28.000 -6.194 27.167 1.00 62.97 201 LEU A CA 1
ATOM 1641 C C . LEU A 1 201 ? 27.227 -5.526 25.999 1.00 62.97 201 LEU A C 1
ATOM 1643 O O . LEU A 1 201 ? 27.790 -5.279 24.938 1.00 62.97 201 LEU A O 1
ATOM 1647 N N . PHE A 1 202 ? 25.932 -5.278 26.172 1.00 63.41 202 PHE A N 1
ATOM 1648 C CA . PHE A 1 202 ? 25.039 -4.647 25.199 1.00 63.41 202 PHE A CA 1
ATOM 1649 C C . PHE A 1 202 ? 24.264 -3.455 25.785 1.00 63.41 202 PHE A C 1
ATOM 1651 O O . PHE A 1 202 ? 23.452 -2.875 25.074 1.00 63.41 202 PHE A O 1
ATOM 1658 N N . ASP A 1 203 ? 24.542 -3.062 27.033 1.00 59.72 203 ASP A N 1
ATOM 1659 C CA . ASP A 1 203 ? 24.081 -1.787 27.596 1.00 59.72 203 ASP A CA 1
ATOM 1660 C C . ASP A 1 203 ? 25.167 -0.709 27.402 1.00 59.72 203 ASP A C 1
ATOM 1662 O O . ASP A 1 203 ? 25.894 -0.361 28.336 1.00 59.72 203 ASP A O 1
ATOM 1666 N N . PHE A 1 204 ? 25.294 -0.219 26.164 1.00 54.53 204 PHE A N 1
ATOM 1667 C CA . PHE A 1 204 ? 26.028 0.997 25.784 1.00 54.53 204 PHE A CA 1
ATOM 1668 C C . PHE A 1 204 ? 25.129 1.905 24.944 1.00 54.53 204 PHE A C 1
ATOM 1670 O O . PHE A 1 204 ? 24.384 1.363 24.095 1.00 54.53 204 PHE A O 1
#